Protein AF-A0A6A4Y0A5-F1 (afdb_monomer_lite)

Sequence (213 aa):
MYVSQSLRDNQGGFKWTVVFDQADGNVPQFICAVDGAFTAASATAQCVTESIIDGNVLGGSFALGPSDPIPYNANAQTITTALQALSWVGSVAVSVSGPNGQQGYTWTLSFLTYQGSMPLLSATNLLTGIGASVQVTELVQGNALSGTFQLSFRGKTTTPIAYNAAATTVGDGSSMMEKLQALSTVSTLSIARVGPDFEGGFEWWITFTDSVV

pLDDT: mean 88.79, std 8.5, range [49.53, 98.31]

Radius of gyration: 33.4 Å; chains: 1; bounding box: 76×30×95 Å

Organism: NCBI:txid120398

Foldseek 3Di:
DDKDWDPQDPVRDIDIDDDDDLQQFADDWDDDDDDPCQVVVDVPRDDDTDDPDGHFAKWFFKAWAPFDTHTQLHDQVSVQVRQCVPVQQHGKGWDKDDDGSRGHIDIDIDRDQHAFFDDWTDMGDGMDGDPDDDDTDDPDGGAADWDFDWDDDPRDIFDTATQQAAFDDPPPCRHPVSRVVVPVQADDWDKDWDDDDSRGGIDIDIDRPDDRD

Secondary structure (DSSP, 8-state):
-EEEEPPP-TTS---EEEE--TTS-SPPPPP----HHHHHS-TT-------SS-----EEEEEETTPPPEETT--HHHHHHHHHTSTTT--EEEEEE---TT---EEEEEESS--S-PPPPPEEEEEESTT-------SSPPP---SEE--EETTEEPSPEETT--SS--SSS-SHHHHHHTSTT---EEEEEE---TTS--EEEEEE-S---

Structure (mmCIF, N/CA/C/O backbone):
data_AF-A0A6A4Y0A5-F1
#
_entry.id   AF-A0A6A4Y0A5-F1
#
loop_
_atom_site.group_PDB
_atom_site.id
_atom_site.type_symbol
_atom_site.label_atom_id
_atom_site.label_alt_id
_atom_site.label_comp_id
_atom_site.label_asym_id
_atom_site.label_entity_id
_atom_site.label_seq_id
_atom_site.pdbx_PDB_ins_code
_atom_site.Cartn_x
_atom_site.Cartn_y
_atom_site.Cartn_z
_atom_site.occupancy
_atom_site.B_iso_or_equiv
_atom_site.auth_seq_id
_atom_site.auth_comp_id
_atom_site.auth_asym_id
_atom_site.auth_atom_id
_atom_site.pdbx_PDB_model_num
ATOM 1 N N . MET A 1 1 ? 5.199 -3.852 -33.134 1.00 81.00 1 MET A N 1
ATOM 2 C CA . MET A 1 1 ? 6.580 -3.942 -33.656 1.00 81.00 1 MET A CA 1
ATOM 3 C C . MET A 1 1 ? 6.651 -3.337 -35.053 1.00 81.00 1 MET A C 1
ATOM 5 O O . MET A 1 1 ? 5.831 -3.681 -35.896 1.00 81.00 1 MET A O 1
ATOM 9 N N . TYR A 1 2 ? 7.609 -2.445 -35.292 1.00 87.38 2 TYR A N 1
ATOM 10 C CA . TYR A 1 2 ? 7.902 -1.842 -36.596 1.00 87.38 2 TYR A CA 1
ATOM 11 C C . TYR A 1 2 ? 9.388 -2.023 -36.916 1.00 87.38 2 TYR A C 1
ATOM 13 O O . TYR A 1 2 ? 10.216 -1.940 -36.013 1.00 87.38 2 TYR A O 1
ATOM 21 N N . VAL A 1 3 ? 9.732 -2.279 -38.180 1.00 92.62 3 VAL A N 1
ATOM 22 C CA . VAL A 1 3 ? 11.123 -2.463 -38.617 1.00 92.62 3 VAL A CA 1
ATOM 23 C C . VAL A 1 3 ? 11.393 -1.599 -39.841 1.00 92.62 3 VAL A C 1
ATOM 25 O O . VAL A 1 3 ? 10.622 -1.625 -40.798 1.00 92.62 3 VAL A O 1
ATOM 28 N N . SER A 1 4 ? 12.508 -0.873 -39.835 1.00 94.19 4 SER A N 1
ATOM 29 C CA . SER A 1 4 ? 12.999 -0.120 -40.992 1.00 94.19 4 SER A CA 1
ATOM 30 C C . SER A 1 4 ? 14.468 -0.413 -41.264 1.00 94.19 4 SER A C 1
ATOM 32 O O . SER A 1 4 ? 15.246 -0.607 -40.334 1.00 94.19 4 SER A O 1
ATOM 34 N N . GLN A 1 5 ? 14.856 -0.403 -42.537 1.00 95.62 5 GLN A N 1
ATOM 35 C CA . GLN A 1 5 ? 16.238 -0.574 -42.977 1.00 95.62 5 GLN A CA 1
ATOM 36 C C . GLN A 1 5 ? 16.799 0.758 -43.491 1.00 95.62 5 GLN A C 1
ATOM 38 O O . GLN A 1 5 ? 16.089 1.521 -44.147 1.00 95.62 5 GLN A O 1
ATOM 43 N N . SER A 1 6 ? 18.071 1.034 -43.213 1.00 94.75 6 SER A N 1
ATOM 44 C CA . SER A 1 6 ? 18.789 2.167 -43.795 1.00 94.75 6 SER A CA 1
ATOM 45 C C . SER A 1 6 ? 19.092 1.955 -45.280 1.00 94.75 6 SER A C 1
ATOM 47 O O . SER A 1 6 ? 19.055 0.840 -45.802 1.00 94.75 6 SER A O 1
ATOM 49 N N . LEU A 1 7 ? 19.511 3.026 -45.955 1.00 95.56 7 LEU A N 1
ATOM 50 C CA . LEU A 1 7 ? 20.270 2.871 -47.193 1.00 95.56 7 LEU A CA 1
ATOM 51 C C . LEU A 1 7 ? 21.583 2.125 -46.918 1.00 95.56 7 LEU A C 1
ATOM 53 O O . LEU A 1 7 ? 22.080 2.099 -45.787 1.00 95.56 7 LEU A O 1
ATOM 57 N N . ARG A 1 8 ? 22.131 1.530 -47.975 1.00 93.56 8 ARG A N 1
ATOM 58 C CA . ARG A 1 8 ? 23.428 0.859 -47.951 1.00 93.56 8 ARG A CA 1
ATOM 59 C C . ARG A 1 8 ? 24.541 1.870 -47.645 1.00 93.56 8 ARG A C 1
ATOM 61 O O . ARG A 1 8 ? 24.562 2.944 -48.247 1.00 93.56 8 ARG A O 1
ATOM 68 N N . ASP A 1 9 ? 25.457 1.527 -46.744 1.00 87.62 9 ASP A N 1
ATOM 69 C CA . ASP A 1 9 ? 26.638 2.351 -46.465 1.00 87.62 9 ASP A CA 1
ATOM 70 C C . ASP A 1 9 ? 27.743 2.189 -47.535 1.00 87.62 9 ASP A C 1
ATOM 72 O O . ASP A 1 9 ? 27.606 1.445 -48.510 1.00 87.62 9 ASP A O 1
ATOM 76 N N . ASN A 1 10 ? 28.863 2.898 -47.369 1.00 87.38 10 ASN A N 1
ATOM 77 C CA . ASN A 1 10 ? 29.991 2.860 -48.309 1.00 87.38 10 ASN A CA 1
ATOM 78 C C . ASN A 1 10 ? 30.755 1.519 -48.336 1.00 87.38 10 ASN A C 1
ATOM 80 O O . ASN A 1 10 ? 31.588 1.322 -49.218 1.00 87.38 10 ASN A O 1
ATOM 84 N N . GLN A 1 11 ? 30.480 0.615 -47.397 1.00 85.56 11 GLN A N 1
ATOM 85 C CA . GLN A 1 11 ? 31.055 -0.726 -47.296 1.00 85.56 11 GLN A CA 1
ATOM 86 C C . GLN A 1 11 ? 30.038 -1.822 -47.651 1.00 85.56 11 GLN A C 1
ATOM 88 O O . GLN A 1 11 ? 30.370 -3.005 -47.636 1.00 85.56 11 GLN A O 1
ATOM 93 N N . GLY A 1 12 ? 28.809 -1.452 -48.019 1.00 85.38 12 GLY A N 1
ATOM 94 C CA . GLY A 1 12 ? 27.762 -2.402 -48.373 1.00 85.38 12 GLY A CA 1
ATOM 95 C C . GLY A 1 12 ? 26.876 -2.859 -47.211 1.00 85.38 12 GLY A C 1
ATOM 96 O O . GLY A 1 12 ? 26.001 -3.695 -47.444 1.00 85.38 12 GLY A O 1
ATOM 97 N N . GLY A 1 13 ? 27.077 -2.326 -46.005 1.00 88.12 13 GLY A N 1
ATOM 98 C CA . GLY A 1 13 ? 26.324 -2.645 -44.796 1.00 88.12 13 GLY A CA 1
ATOM 99 C C . GLY A 1 13 ? 24.951 -1.974 -44.724 1.00 88.12 13 GLY A C 1
ATOM 100 O O . GLY A 1 13 ? 24.654 -1.018 -45.446 1.00 88.12 13 GLY A O 1
ATOM 101 N N . PHE A 1 14 ? 24.106 -2.495 -43.833 1.00 92.12 14 PHE A N 1
ATOM 102 C CA . PHE A 1 14 ? 22.777 -1.970 -43.525 1.00 92.12 14 PHE A CA 1
ATOM 103 C C . PHE A 1 14 ? 22.614 -1.812 -42.016 1.00 92.12 14 PHE A C 1
ATOM 105 O O . PHE A 1 14 ? 23.141 -2.608 -41.241 1.00 92.12 14 PHE A O 1
ATOM 112 N N . LYS A 1 15 ? 21.815 -0.827 -41.605 1.00 91.69 15 LYS A N 1
ATOM 113 C CA . LYS A 1 15 ? 21.287 -0.726 -40.245 1.00 91.69 15 LYS A CA 1
ATOM 114 C C . LYS A 1 15 ? 19.805 -1.066 -40.258 1.00 91.69 15 LYS A C 1
ATOM 116 O O . LYS A 1 15 ? 19.066 -0.561 -41.103 1.00 91.69 15 LYS A O 1
ATOM 121 N N . TRP A 1 16 ? 19.374 -1.889 -39.310 1.00 92.75 16 TRP A N 1
ATOM 122 C CA . TRP A 1 16 ? 17.960 -2.150 -39.061 1.00 92.75 16 TRP A CA 1
ATOM 123 C C . TRP A 1 16 ? 17.551 -1.485 -37.754 1.00 92.75 16 TRP A C 1
ATOM 125 O O . TRP A 1 16 ? 18.161 -1.715 -36.714 1.00 92.75 16 TRP A O 1
ATOM 135 N N . THR A 1 17 ? 16.510 -0.664 -37.815 1.00 90.12 17 THR A N 1
ATOM 136 C CA . THR A 1 17 ? 15.874 -0.078 -36.638 1.00 90.12 17 THR A CA 1
ATOM 137 C C . THR A 1 17 ? 14.606 -0.856 -36.356 1.00 90.12 17 THR A C 1
ATOM 139 O O . THR A 1 17 ? 13.722 -0.936 -37.208 1.00 90.12 17 THR A O 1
ATOM 142 N N . VAL A 1 18 ? 14.530 -1.424 -35.158 1.00 89.69 18 VAL A N 1
ATOM 143 C CA . VAL A 1 18 ? 13.362 -2.148 -34.661 1.00 89.69 18 VAL A CA 1
ATOM 144 C C . VAL A 1 18 ? 12.739 -1.319 -33.547 1.00 89.69 18 VAL A C 1
ATOM 146 O O . VAL A 1 18 ? 13.417 -0.954 -32.592 1.00 89.69 18 VAL A O 1
ATOM 149 N N . VAL A 1 19 ? 11.452 -1.018 -33.680 1.00 86.81 19 VAL A N 1
ATOM 150 C CA . VAL A 1 19 ? 10.667 -0.283 -32.688 1.00 86.81 19 VAL A CA 1
ATOM 151 C C . VAL A 1 19 ? 9.650 -1.237 -32.073 1.00 86.81 19 VAL A C 1
ATOM 153 O O . VAL A 1 19 ? 8.792 -1.795 -32.771 1.00 86.81 19 VAL A O 1
ATOM 156 N N . PHE A 1 20 ? 9.765 -1.427 -30.765 1.00 84.19 20 PHE A N 1
ATOM 157 C CA . PHE A 1 20 ? 8.807 -2.164 -29.946 1.00 84.19 20 PHE A CA 1
ATOM 158 C C . PHE A 1 20 ? 7.682 -1.234 -29.497 1.00 84.19 20 PHE A C 1
ATOM 160 O O . PHE A 1 20 ? 7.800 -0.011 -29.611 1.00 84.19 20 PHE A O 1
ATOM 167 N N . ASP A 1 21 ? 6.549 -1.800 -29.088 1.00 78.12 21 ASP A N 1
ATOM 168 C CA . ASP A 1 21 ? 5.480 -0.956 -28.566 1.00 78.12 21 ASP A CA 1
ATOM 169 C C . ASP A 1 21 ? 5.831 -0.442 -27.160 1.00 78.12 21 ASP A C 1
ATOM 171 O O . ASP A 1 21 ? 6.798 -0.871 -26.531 1.00 78.12 21 ASP A O 1
ATOM 175 N N . GLN A 1 22 ? 5.076 0.546 -26.677 1.00 68.06 22 GLN A N 1
ATOM 176 C CA . GLN A 1 22 ? 5.379 1.165 -25.387 1.00 68.06 22 GLN A CA 1
ATOM 177 C C . GLN A 1 22 ? 5.072 0.264 -24.181 1.00 68.06 22 GLN A C 1
ATOM 179 O O . GLN A 1 22 ? 5.453 0.630 -23.069 1.00 68.06 22 GLN A O 1
ATOM 184 N N . ALA A 1 23 ? 4.390 -0.874 -24.362 1.00 67.06 23 ALA A N 1
ATOM 185 C CA . ALA A 1 23 ? 4.018 -1.766 -23.265 1.00 67.06 23 ALA A CA 1
ATOM 186 C C . ALA A 1 23 ? 5.182 -2.667 -22.817 1.00 67.06 23 ALA A C 1
ATOM 188 O O . ALA A 1 23 ? 5.183 -3.129 -21.676 1.00 67.06 23 ALA A O 1
ATOM 189 N N . ASP A 1 24 ? 6.190 -2.858 -23.669 1.00 70.56 24 ASP A N 1
AT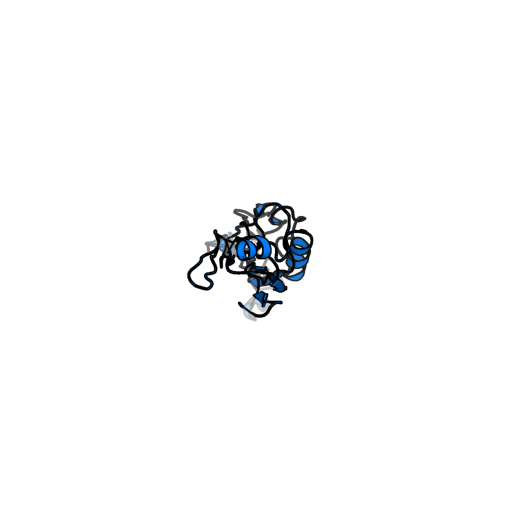OM 190 C CA . ASP A 1 24 ? 7.317 -3.758 -23.401 1.00 70.56 24 ASP A CA 1
ATOM 191 C C . ASP A 1 24 ? 8.386 -3.163 -22.462 1.00 70.56 24 ASP A C 1
ATOM 193 O O . ASP A 1 24 ? 9.234 -3.894 -21.951 1.00 70.56 24 ASP A O 1
ATOM 197 N N . GLY A 1 25 ? 8.354 -1.847 -22.209 1.00 85.25 25 GLY A N 1
ATOM 198 C CA . GLY A 1 25 ? 9.420 -1.146 -21.488 1.00 85.25 25 GLY A CA 1
ATOM 199 C C . GLY A 1 25 ? 10.789 -1.372 -22.142 1.00 85.25 25 GLY A C 1
ATOM 200 O O . GLY A 1 25 ? 10.908 -1.329 -23.367 1.00 85.25 25 GLY A O 1
ATOM 201 N N . ASN A 1 26 ? 11.836 -1.581 -21.340 1.00 87.25 26 ASN A N 1
ATOM 202 C CA . ASN A 1 26 ? 13.165 -1.888 -21.873 1.00 87.25 26 ASN A CA 1
ATOM 203 C C . ASN A 1 26 ? 13.225 -3.343 -22.348 1.00 87.25 26 ASN A C 1
ATOM 205 O O . ASN A 1 26 ? 13.240 -4.270 -21.539 1.00 87.25 26 ASN A O 1
ATOM 209 N N . VAL A 1 27 ? 13.335 -3.537 -23.659 1.00 85.50 27 VAL A N 1
ATOM 210 C CA . VAL A 1 27 ? 13.538 -4.863 -24.250 1.00 85.50 27 VAL A CA 1
ATOM 211 C C . VAL A 1 27 ? 15.012 -5.286 -24.196 1.00 85.50 27 VAL A C 1
ATOM 213 O O . VAL A 1 27 ? 15.902 -4.437 -24.313 1.00 85.50 27 VAL A O 1
ATOM 216 N N . PRO A 1 28 ? 15.310 -6.592 -24.053 1.00 86.88 28 PRO A N 1
ATOM 217 C CA . PRO A 1 28 ? 16.675 -7.092 -24.161 1.00 86.88 28 PRO A CA 1
ATOM 218 C C . PRO A 1 28 ? 17.319 -6.730 -25.503 1.00 86.88 28 PRO A C 1
ATOM 220 O O . PRO A 1 28 ? 16.661 -6.753 -26.546 1.00 86.88 28 PRO A O 1
ATOM 223 N N . GLN A 1 29 ? 18.624 -6.448 -25.490 1.00 87.38 29 GLN A N 1
ATOM 224 C CA . GLN A 1 29 ? 19.361 -6.240 -26.733 1.00 87.38 29 GLN A CA 1
ATOM 225 C C . GLN A 1 29 ? 19.409 -7.523 -27.564 1.00 87.38 29 GLN A C 1
ATOM 227 O O . GLN A 1 29 ? 19.546 -8.630 -27.038 1.00 87.38 29 GLN A O 1
ATOM 232 N N . PHE A 1 30 ? 19.330 -7.356 -28.884 1.00 88.00 30 PHE A N 1
ATOM 233 C CA . PHE A 1 30 ? 19.583 -8.449 -29.811 1.00 88.00 30 PHE A CA 1
ATOM 234 C C . PHE A 1 30 ? 21.015 -8.963 -29.653 1.00 88.00 30 PHE A C 1
ATOM 236 O O . PHE A 1 30 ? 21.934 -8.205 -29.358 1.00 88.00 30 PHE A O 1
ATOM 243 N N . ILE A 1 31 ? 21.205 -10.261 -29.874 1.00 89.88 31 ILE A N 1
ATOM 244 C CA . ILE A 1 31 ? 22.526 -10.884 -29.873 1.00 89.88 31 ILE A CA 1
ATOM 245 C C . ILE A 1 31 ? 22.924 -11.132 -31.320 1.00 89.88 31 ILE A C 1
ATOM 247 O O . ILE A 1 31 ? 22.185 -11.750 -32.088 1.00 89.88 31 ILE A O 1
ATOM 251 N N . CYS A 1 32 ? 24.113 -10.671 -31.683 1.00 90.75 32 CYS A N 1
ATOM 252 C CA . CYS A 1 32 ? 24.702 -10.973 -32.973 1.00 90.75 32 CYS A CA 1
ATOM 253 C C . CYS A 1 32 ? 25.066 -12.453 -33.076 1.00 90.75 32 CYS A C 1
ATOM 255 O O . CYS A 1 32 ? 26.002 -12.920 -32.429 1.00 90.75 32 CYS A O 1
ATOM 257 N N . ALA A 1 33 ? 24.346 -13.178 -33.927 1.00 89.25 33 ALA A N 1
ATOM 258 C CA . ALA A 1 33 ? 24.710 -14.517 -34.361 1.00 89.25 33 ALA A CA 1
ATOM 259 C C . ALA A 1 33 ? 25.194 -14.435 -35.812 1.00 89.25 33 ALA A C 1
ATOM 261 O O . ALA A 1 33 ? 24.426 -14.080 -36.705 1.00 89.25 33 ALA A O 1
ATOM 262 N N . VAL A 1 34 ? 26.475 -14.726 -36.033 1.00 88.25 34 VAL A N 1
ATOM 263 C CA . VAL A 1 34 ? 27.112 -14.685 -37.355 1.00 88.25 34 VAL A CA 1
ATOM 264 C C . VAL A 1 34 ? 27.632 -16.071 -37.720 1.00 88.25 34 VAL A C 1
ATOM 266 O O . VAL A 1 34 ? 28.083 -16.813 -36.848 1.00 88.25 34 VAL A O 1
ATOM 269 N N . ASP A 1 35 ? 27.555 -16.432 -38.997 1.00 89.38 35 ASP A N 1
ATOM 270 C CA . ASP A 1 35 ? 28.107 -17.686 -39.505 1.00 89.38 35 ASP A CA 1
ATOM 271 C C . ASP A 1 35 ? 29.541 -17.505 -40.037 1.00 89.38 35 ASP A C 1
ATOM 273 O O . ASP A 1 35 ? 30.064 -16.392 -40.146 1.00 89.38 35 ASP A O 1
ATOM 277 N N . GLY A 1 36 ? 30.196 -18.619 -40.380 1.00 85.50 36 GLY A N 1
ATOM 278 C CA . GLY A 1 36 ? 31.573 -18.596 -40.878 1.00 85.50 36 GLY A CA 1
ATOM 279 C C . GLY A 1 36 ? 31.739 -17.846 -42.204 1.00 85.50 36 GLY A C 1
ATOM 280 O O . GLY A 1 36 ? 32.822 -17.331 -42.473 1.00 85.50 36 GLY A O 1
ATOM 281 N N . ALA A 1 37 ? 30.679 -17.735 -43.012 1.00 86.81 37 ALA A N 1
ATOM 282 C CA . ALA A 1 37 ? 30.707 -16.966 -44.252 1.00 86.81 37 ALA A CA 1
ATOM 283 C C . ALA A 1 37 ? 30.706 -15.458 -43.963 1.00 86.81 37 ALA A C 1
ATOM 285 O O . ALA A 1 37 ? 31.493 -14.722 -44.556 1.00 86.81 37 ALA A O 1
ATOM 286 N N . PHE A 1 38 ? 29.894 -15.006 -43.004 1.00 84.44 38 PHE A N 1
ATOM 287 C CA . PHE A 1 38 ? 29.877 -13.624 -42.533 1.00 84.44 38 PHE A CA 1
ATOM 288 C C . PHE A 1 38 ? 31.218 -13.232 -41.906 1.00 84.44 38 PHE A C 1
ATOM 290 O O . PHE A 1 38 ? 31.748 -12.163 -42.199 1.00 84.44 38 PHE A O 1
ATOM 297 N N . THR A 1 39 ? 31.814 -14.118 -41.100 1.00 81.25 39 THR A N 1
ATOM 298 C CA . THR A 1 39 ? 33.148 -13.889 -40.523 1.00 81.25 39 THR A CA 1
ATOM 299 C C . THR A 1 39 ? 34.249 -13.840 -41.591 1.00 81.25 39 THR A C 1
ATOM 301 O O . THR A 1 39 ? 35.204 -13.081 -41.450 1.00 81.25 39 THR A O 1
ATOM 304 N N . ALA A 1 40 ? 34.127 -14.617 -42.673 1.00 80.44 40 ALA A N 1
ATOM 305 C CA . ALA A 1 40 ? 35.112 -14.664 -43.757 1.00 80.44 40 ALA A CA 1
ATOM 306 C C . ALA A 1 40 ? 34.958 -13.540 -44.802 1.00 80.44 40 ALA A C 1
ATOM 308 O O . ALA A 1 40 ? 35.874 -13.324 -45.596 1.00 80.44 40 ALA A O 1
ATOM 309 N N . ALA A 1 41 ? 33.825 -12.828 -44.823 1.00 76.62 41 ALA A N 1
ATOM 310 C CA . ALA A 1 41 ? 33.501 -11.836 -45.851 1.00 76.62 41 ALA A CA 1
ATOM 311 C C . ALA A 1 41 ? 34.386 -10.574 -45.808 1.00 76.62 41 ALA A C 1
ATOM 313 O O . ALA A 1 41 ? 34.588 -9.936 -46.840 1.00 76.62 41 ALA A O 1
ATOM 314 N N . SER A 1 42 ? 34.916 -10.200 -44.639 1.00 65.81 42 SER A N 1
ATOM 315 C CA . SER A 1 42 ? 35.887 -9.110 -44.468 1.00 65.81 42 SER A CA 1
ATOM 316 C C . SER A 1 42 ? 36.440 -9.116 -43.039 1.00 65.81 42 SER A C 1
ATOM 318 O O . SER A 1 42 ? 35.689 -9.357 -42.098 1.00 65.81 42 SER A O 1
ATOM 320 N N . ALA A 1 43 ? 37.710 -8.729 -42.849 1.00 68.69 43 ALA A N 1
ATOM 321 C CA . ALA A 1 43 ? 38.277 -8.462 -41.518 1.00 68.69 43 ALA A CA 1
ATOM 322 C C . ALA A 1 43 ? 37.554 -7.321 -40.760 1.00 68.69 43 ALA A C 1
ATOM 324 O O . ALA A 1 43 ? 37.766 -7.146 -39.563 1.00 68.69 43 ALA A O 1
ATOM 325 N N . THR A 1 44 ? 36.712 -6.543 -41.452 1.00 72.06 44 THR A N 1
ATOM 326 C CA . THR A 1 44 ? 35.919 -5.431 -40.904 1.00 72.06 44 THR A CA 1
ATOM 327 C C . THR A 1 44 ? 34.419 -5.726 -40.807 1.00 72.06 44 THR A C 1
ATOM 329 O O . THR A 1 44 ? 33.660 -4.832 -40.436 1.00 72.06 44 THR A O 1
ATOM 332 N N . ALA A 1 45 ? 33.960 -6.942 -41.133 1.00 79.00 45 ALA A N 1
ATOM 333 C CA . ALA A 1 45 ? 32.548 -7.296 -41.003 1.00 79.00 45 ALA A CA 1
ATOM 334 C C . ALA A 1 45 ? 32.139 -7.287 -39.520 1.00 79.00 45 ALA A C 1
ATOM 336 O O . ALA A 1 45 ? 32.645 -8.071 -38.717 1.00 79.00 45 ALA A O 1
ATOM 337 N N . GLN A 1 46 ? 31.223 -6.390 -39.150 1.00 85.62 46 GLN A N 1
ATOM 338 C CA . GLN A 1 46 ? 30.741 -6.248 -37.780 1.00 85.62 46 GLN A CA 1
ATOM 339 C C . GLN A 1 46 ? 29.228 -6.422 -37.732 1.00 85.62 46 GLN A C 1
ATOM 341 O O . GLN A 1 46 ? 28.489 -5.808 -38.498 1.00 85.62 46 GLN A O 1
ATOM 346 N N . CYS A 1 47 ? 28.776 -7.243 -36.791 1.00 90.12 47 CYS A N 1
ATOM 347 C CA . CYS A 1 47 ? 27.412 -7.187 -36.300 1.00 90.12 47 CYS A CA 1
ATOM 348 C C . CYS A 1 47 ? 27.464 -6.473 -34.948 1.00 90.12 47 CYS A C 1
ATOM 350 O O . CYS A 1 47 ? 28.190 -6.899 -34.049 1.00 90.12 47 CYS A O 1
ATOM 352 N N . VAL A 1 48 ? 26.730 -5.369 -34.832 1.00 90.31 48 VAL A N 1
ATOM 353 C CA . VAL A 1 48 ? 26.652 -4.551 -33.619 1.00 90.31 48 VAL A CA 1
ATOM 354 C C . VAL A 1 48 ? 25.187 -4.263 -33.341 1.00 90.31 48 VAL A C 1
ATOM 356 O O . VAL A 1 48 ? 24.410 -4.003 -34.261 1.00 90.31 48 VAL A O 1
AT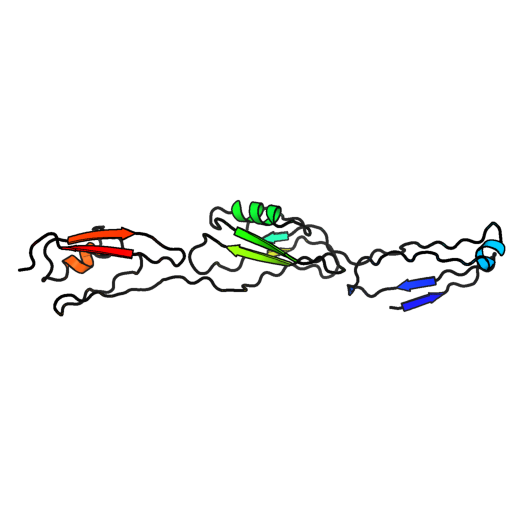OM 359 N N . THR A 1 49 ? 24.824 -4.302 -32.069 1.00 92.00 49 THR A N 1
ATOM 360 C CA . THR A 1 49 ? 23.484 -3.994 -31.578 1.00 92.00 49 THR A CA 1
ATOM 361 C C . THR A 1 49 ? 23.592 -2.895 -30.535 1.00 92.00 49 THR A C 1
ATOM 363 O O . THR A 1 49 ? 24.437 -2.969 -29.646 1.00 92.00 49 THR A O 1
ATOM 366 N N . GLU A 1 50 ? 22.741 -1.881 -30.635 1.00 89.81 50 GLU A N 1
ATOM 367 C CA . GLU A 1 50 ? 22.681 -0.776 -29.681 1.00 89.81 50 GLU A CA 1
ATOM 368 C C . GLU A 1 50 ? 21.228 -0.378 -29.412 1.00 89.81 50 GLU A C 1
ATOM 370 O O . GLU A 1 50 ? 20.357 -0.534 -30.273 1.00 89.81 50 GLU A O 1
ATOM 375 N N . SER A 1 51 ? 20.969 0.138 -28.212 1.00 87.56 51 SER A N 1
ATOM 376 C CA . SER A 1 51 ? 19.678 0.724 -27.856 1.00 87.56 51 SER A CA 1
ATOM 377 C C . SER A 1 51 ? 19.687 2.191 -28.277 1.00 87.56 51 SER A C 1
ATOM 379 O O . SER A 1 51 ? 20.515 2.960 -27.798 1.00 87.56 51 SER A O 1
ATOM 381 N N . ILE A 1 52 ? 18.793 2.577 -29.191 1.00 85.19 52 ILE A N 1
ATOM 382 C CA . ILE A 1 52 ? 18.719 3.961 -29.695 1.00 85.19 52 ILE A CA 1
ATOM 383 C C . ILE A 1 52 ? 17.864 4.833 -28.766 1.00 85.19 52 ILE A C 1
ATOM 385 O O . ILE A 1 52 ? 18.179 5.998 -28.536 1.00 85.19 52 ILE A O 1
ATOM 389 N N . ILE A 1 53 ? 16.767 4.274 -28.250 1.00 83.75 53 ILE A N 1
ATOM 390 C CA . ILE A 1 53 ? 15.840 4.926 -27.323 1.00 83.75 53 ILE A CA 1
ATOM 391 C C . ILE A 1 53 ? 15.445 3.884 -26.278 1.00 83.75 53 ILE A C 1
ATOM 393 O O . ILE A 1 53 ? 15.044 2.778 -26.647 1.00 83.75 53 ILE A O 1
ATOM 397 N N . ASP A 1 54 ? 15.561 4.242 -25.000 1.00 84.44 54 ASP A N 1
ATOM 398 C CA . ASP A 1 54 ? 15.071 3.407 -23.905 1.00 84.44 54 ASP A CA 1
ATOM 399 C C . ASP A 1 54 ? 13.542 3.344 -23.922 1.00 84.44 54 ASP A C 1
ATOM 401 O O . ASP A 1 54 ? 12.846 4.299 -24.279 1.00 84.44 54 ASP A O 1
ATOM 405 N N . GLY A 1 55 ? 13.010 2.197 -23.524 1.00 84.25 55 GLY A N 1
ATOM 406 C CA . GLY A 1 55 ? 11.582 2.022 -23.363 1.00 84.25 55 GLY A CA 1
ATOM 407 C C . GLY A 1 55 ? 11.027 2.821 -22.188 1.00 84.25 55 GLY A C 1
ATOM 408 O O . GLY A 1 55 ? 11.744 3.341 -21.331 1.00 84.25 55 GLY A O 1
ATOM 409 N N . ASN A 1 56 ? 9.700 2.897 -22.129 1.00 88.19 56 ASN A N 1
ATOM 410 C CA . ASN A 1 56 ? 9.020 3.538 -21.015 1.00 88.19 56 ASN A CA 1
ATOM 411 C C . ASN A 1 56 ? 9.087 2.641 -19.772 1.00 88.19 56 ASN A C 1
ATOM 413 O O . ASN A 1 56 ? 8.410 1.615 -19.714 1.00 88.19 56 ASN A O 1
ATOM 417 N N . VAL A 1 57 ? 9.884 3.033 -18.782 1.00 90.69 57 VAL A N 1
ATOM 418 C CA . VAL A 1 57 ? 9.987 2.339 -17.495 1.00 90.69 57 VAL A CA 1
ATOM 419 C C . VAL A 1 57 ? 9.623 3.276 -16.351 1.00 90.69 57 VAL A C 1
ATOM 421 O O . VAL A 1 57 ? 9.893 4.478 -16.400 1.00 90.69 57 VAL A O 1
ATOM 424 N N . LEU A 1 58 ? 8.998 2.718 -15.319 1.00 93.25 58 LEU A N 1
ATOM 425 C CA . LEU A 1 58 ? 8.676 3.450 -14.108 1.00 93.25 58 LEU A CA 1
ATOM 426 C C . LEU A 1 58 ? 9.941 3.781 -13.319 1.00 93.25 58 LEU A C 1
ATOM 428 O O . LEU A 1 58 ? 10.897 3.010 -13.265 1.00 93.25 58 LEU A O 1
ATOM 432 N N . GLY A 1 59 ? 9.911 4.949 -12.690 1.00 95.00 59 GLY A N 1
ATOM 433 C CA . GLY A 1 59 ? 10.917 5.409 -11.743 1.00 95.00 59 GLY A CA 1
ATOM 434 C C . GLY A 1 59 ? 10.289 6.293 -10.670 1.00 95.00 59 GLY A C 1
ATOM 435 O O . GLY A 1 59 ? 9.066 6.389 -10.562 1.00 95.00 59 GLY A O 1
ATOM 436 N N . GLY A 1 60 ? 11.122 6.973 -9.884 1.00 96.50 60 GLY A N 1
ATOM 437 C CA . GLY A 1 60 ? 10.657 7.889 -8.842 1.00 96.50 60 GLY A CA 1
ATOM 438 C C . GLY A 1 60 ? 10.109 7.169 -7.608 1.00 96.50 60 GLY A C 1
ATOM 439 O O . GLY A 1 60 ? 10.638 6.138 -7.180 1.00 96.50 60 GLY A O 1
ATOM 440 N N . SER A 1 61 ? 9.077 7.746 -7.002 1.00 97.88 61 SER A N 1
ATOM 441 C CA . SER A 1 61 ? 8.502 7.264 -5.745 1.00 97.88 61 SER A CA 1
ATOM 442 C C . SER A 1 61 ? 6.990 7.471 -5.689 1.00 97.88 61 SER A C 1
ATOM 444 O O . SER A 1 61 ? 6.373 8.050 -6.576 1.00 97.88 61 SER A O 1
ATOM 446 N N . PHE A 1 62 ? 6.361 6.977 -4.637 1.00 98.00 62 PHE A N 1
ATOM 447 C CA . PHE A 1 62 ? 4.976 7.271 -4.292 1.00 98.00 62 PHE A CA 1
ATOM 448 C C . PHE A 1 62 ? 4.856 7.358 -2.772 1.00 98.00 62 PHE A C 1
ATOM 450 O O . PHE A 1 62 ? 5.770 6.959 -2.059 1.00 98.00 62 PHE A O 1
ATOM 457 N N . ALA A 1 63 ? 3.751 7.871 -2.248 1.00 97.62 63 ALA A N 1
ATOM 458 C CA . ALA A 1 63 ? 3.464 7.805 -0.814 1.00 97.62 63 ALA A CA 1
ATOM 459 C C . ALA A 1 63 ? 2.067 7.232 -0.580 1.00 97.62 63 ALA A C 1
ATOM 461 O O . ALA A 1 63 ? 1.168 7.451 -1.397 1.00 97.62 63 ALA A O 1
ATOM 462 N N . LEU A 1 64 ? 1.896 6.502 0.524 1.00 96.44 64 LEU A N 1
ATOM 463 C CA . LEU A 1 64 ? 0.621 5.926 0.949 1.00 96.44 64 LEU A CA 1
ATOM 464 C C . LEU A 1 64 ? 0.172 6.604 2.245 1.00 96.44 64 LEU A C 1
ATOM 466 O O . LEU A 1 64 ? 0.848 6.525 3.271 1.00 96.44 64 LEU A O 1
ATOM 470 N N . GLY A 1 65 ? -0.970 7.287 2.209 1.00 94.06 65 GLY A N 1
ATOM 471 C CA . GLY A 1 65 ? -1.387 8.165 3.294 1.00 94.06 65 GLY A CA 1
ATOM 472 C C . GLY A 1 65 ? -0.317 9.235 3.570 1.00 94.06 65 GLY A C 1
ATOM 473 O O . GLY A 1 65 ? 0.213 9.821 2.625 1.00 94.06 65 GLY A O 1
ATOM 474 N N . PRO A 1 66 ? 0.019 9.494 4.846 1.00 95.31 66 PRO A N 1
ATOM 475 C CA . PRO A 1 66 ? 1.081 10.418 5.233 1.00 95.31 66 PRO A CA 1
ATOM 476 C C . PRO A 1 66 ? 2.452 9.731 5.412 1.00 95.31 66 PRO A C 1
ATOM 478 O O . PRO A 1 66 ? 3.245 10.180 6.236 1.00 95.31 66 PRO A O 1
ATOM 481 N N . SER A 1 67 ? 2.729 8.621 4.714 1.00 96.31 67 SER A N 1
ATOM 482 C CA . SER A 1 67 ? 4.047 7.974 4.776 1.00 96.31 67 SER A CA 1
ATOM 483 C C . SER A 1 67 ? 5.144 8.854 4.170 1.00 96.31 67 SER A C 1
ATOM 485 O O . SER A 1 67 ? 4.881 9.703 3.315 1.00 96.31 67 SER A O 1
ATOM 487 N N . ASP A 1 68 ? 6.397 8.561 4.516 1.00 96.00 68 ASP A N 1
ATOM 488 C CA . ASP A 1 68 ? 7.537 9.040 3.734 1.00 96.00 68 ASP A CA 1
ATOM 489 C C . ASP A 1 68 ? 7.479 8.503 2.287 1.00 96.00 68 ASP A C 1
ATOM 491 O O . ASP A 1 68 ? 6.826 7.478 2.038 1.00 96.00 68 ASP A O 1
ATOM 495 N N . PRO A 1 69 ? 8.153 9.158 1.318 1.00 97.62 69 PRO A N 1
ATOM 496 C CA . PRO A 1 69 ? 8.231 8.669 -0.053 1.00 97.62 69 PRO A CA 1
ATOM 497 C C . PRO A 1 69 ? 8.841 7.265 -0.141 1.00 97.62 69 PRO A C 1
ATOM 499 O O . PRO A 1 69 ? 9.960 7.007 0.299 1.00 97.62 69 PRO A O 1
ATOM 502 N N . ILE A 1 70 ? 8.105 6.371 -0.783 1.00 98.31 70 ILE A N 1
ATOM 503 C CA . ILE A 1 70 ? 8.433 4.972 -1.019 1.00 98.31 70 ILE A CA 1
ATOM 504 C C . ILE A 1 70 ? 8.959 4.833 -2.456 1.00 98.31 70 ILE A C 1
ATOM 506 O O . ILE A 1 70 ? 8.265 5.232 -3.393 1.00 98.31 70 ILE A O 1
ATOM 510 N N . PRO A 1 71 ? 10.156 4.262 -2.676 1.00 98.12 71 PRO A N 1
ATOM 511 C CA . PRO A 1 71 ? 10.676 4.023 -4.023 1.00 98.12 71 PRO A CA 1
ATOM 512 C C . PRO A 1 71 ? 9.735 3.169 -4.887 1.00 98.12 71 PRO A C 1
ATOM 514 O O . PRO A 1 71 ? 9.132 2.218 -4.393 1.00 98.12 71 PRO A O 1
ATOM 517 N N . TYR A 1 72 ? 9.667 3.445 -6.194 1.00 96.75 72 TYR A N 1
ATOM 518 C CA . TYR A 1 72 ? 8.816 2.693 -7.134 1.00 96.75 72 TYR A CA 1
ATOM 519 C C . TYR A 1 72 ? 9.087 1.175 -7.158 1.00 96.75 72 TYR A C 1
ATOM 521 O O . TYR A 1 72 ? 8.202 0.398 -7.495 1.00 96.75 72 TYR A O 1
ATOM 529 N N . ASN A 1 73 ? 10.303 0.750 -6.807 1.00 96.62 73 ASN A N 1
ATOM 530 C CA . ASN A 1 73 ? 10.746 -0.645 -6.761 1.00 96.62 73 ASN A CA 1
ATOM 531 C C . ASN A 1 73 ? 10.957 -1.150 -5.321 1.00 96.62 73 ASN A C 1
ATOM 533 O O . ASN A 1 73 ? 11.746 -2.068 -5.088 1.00 96.62 73 ASN A O 1
ATOM 537 N N . ALA A 1 74 ? 10.295 -0.525 -4.342 1.00 97.94 74 ALA A N 1
ATOM 538 C CA . ALA A 1 74 ? 10.405 -0.896 -2.939 1.00 97.94 74 ALA A CA 1
ATOM 539 C C . ALA A 1 74 ? 10.059 -2.376 -2.704 1.00 97.94 74 ALA A C 1
ATOM 541 O O . ALA A 1 74 ? 9.029 -2.887 -3.152 1.00 97.94 74 ALA A O 1
ATOM 542 N N . ASN A 1 75 ? 10.911 -3.061 -1.940 1.00 97.00 75 ASN A N 1
ATOM 543 C CA . ASN A 1 75 ? 10.636 -4.423 -1.496 1.00 97.00 75 ASN A CA 1
ATOM 544 C C . ASN A 1 75 ? 9.579 -4.437 -0.372 1.00 97.00 75 ASN A C 1
ATOM 546 O O . ASN A 1 75 ? 9.233 -3.396 0.192 1.00 97.00 75 ASN A O 1
ATOM 550 N N . ALA A 1 76 ? 9.090 -5.632 -0.022 1.00 97.31 76 ALA A N 1
ATOM 551 C CA . ALA A 1 76 ? 8.084 -5.809 1.029 1.00 97.31 76 ALA A CA 1
ATOM 552 C C . ALA A 1 76 ? 8.485 -5.133 2.350 1.00 97.31 76 ALA A C 1
ATOM 554 O O . ALA A 1 76 ? 7.676 -4.432 2.947 1.00 97.31 76 ALA A O 1
ATOM 555 N N . GLN A 1 77 ? 9.749 -5.273 2.762 1.00 97.50 77 GLN A N 1
ATOM 556 C CA . GLN A 1 77 ? 10.239 -4.708 4.016 1.00 97.50 77 GLN A CA 1
ATOM 557 C C . GLN A 1 77 ? 10.206 -3.177 4.018 1.00 97.50 77 GLN A C 1
ATOM 559 O O . GLN A 1 77 ? 9.828 -2.581 5.021 1.00 97.50 77 GLN A O 1
ATOM 564 N N . THR A 1 78 ? 10.579 -2.528 2.914 1.00 98.06 78 THR A N 1
ATOM 565 C CA . THR A 1 78 ? 10.524 -1.065 2.789 1.00 98.06 78 THR A CA 1
ATOM 566 C C . THR A 1 78 ? 9.092 -0.551 2.938 1.00 98.06 78 THR A C 1
ATOM 568 O O . THR A 1 78 ? 8.868 0.408 3.673 1.00 98.06 78 THR A O 1
ATOM 571 N N . ILE A 1 79 ? 8.121 -1.219 2.306 1.00 97.50 79 ILE A N 1
ATOM 572 C CA . ILE A 1 79 ? 6.695 -0.880 2.431 1.00 97.50 79 ILE A CA 1
ATOM 573 C C . ILE A 1 79 ? 6.210 -1.101 3.865 1.00 97.50 79 ILE A C 1
ATOM 575 O O . ILE A 1 79 ? 5.586 -0.214 4.443 1.00 97.50 79 ILE A O 1
ATOM 579 N N . THR A 1 80 ? 6.527 -2.258 4.459 1.00 97.12 80 THR A N 1
ATOM 580 C CA . THR A 1 80 ? 6.178 -2.578 5.848 1.00 97.12 80 THR A CA 1
ATOM 581 C C . THR A 1 80 ? 6.708 -1.513 6.800 1.00 97.12 80 THR A C 1
ATOM 583 O O . THR A 1 80 ? 5.952 -1.010 7.624 1.00 97.12 80 THR A O 1
ATOM 586 N N . THR A 1 81 ? 7.976 -1.116 6.670 1.00 96.81 81 THR A N 1
ATOM 587 C CA . THR A 1 81 ? 8.577 -0.076 7.514 1.00 96.81 81 THR A CA 1
ATOM 588 C C . THR A 1 81 ? 7.878 1.274 7.335 1.00 96.81 81 THR A C 1
ATOM 590 O O . THR A 1 81 ? 7.559 1.920 8.330 1.00 96.81 81 THR A O 1
ATOM 593 N N . ALA A 1 82 ? 7.596 1.687 6.095 1.00 96.94 82 ALA A N 1
ATOM 594 C CA . ALA A 1 82 ? 6.931 2.961 5.816 1.00 96.94 82 ALA A CA 1
ATOM 595 C C . ALA A 1 82 ? 5.505 3.018 6.393 1.00 96.94 82 ALA A C 1
ATOM 597 O O . ALA A 1 82 ? 5.107 4.034 6.958 1.00 96.94 82 ALA A O 1
ATOM 598 N N . LEU A 1 83 ? 4.749 1.921 6.296 1.00 95.81 83 LEU A N 1
ATOM 599 C CA . LEU A 1 83 ? 3.389 1.840 6.832 1.00 95.81 83 LEU A CA 1
ATOM 600 C C . LEU A 1 83 ? 3.370 1.686 8.356 1.00 95.81 83 LEU A C 1
ATOM 602 O O . LEU A 1 83 ? 2.549 2.313 9.013 1.00 95.81 83 LEU A O 1
ATOM 606 N N . GLN A 1 84 ? 4.290 0.913 8.939 1.00 95.56 84 GLN A N 1
ATOM 607 C CA . GLN A 1 84 ? 4.381 0.743 10.394 1.00 95.56 84 GLN A CA 1
ATOM 608 C C . GLN A 1 84 ? 4.893 1.990 11.125 1.00 95.56 84 GLN A C 1
ATOM 610 O O . GLN A 1 84 ? 4.701 2.106 12.334 1.00 95.56 84 GLN A O 1
ATOM 615 N N . ALA A 1 85 ? 5.523 2.932 10.418 1.00 95.00 85 ALA A N 1
ATOM 616 C CA . ALA A 1 85 ? 5.836 4.250 10.967 1.00 95.00 85 ALA A CA 1
ATOM 617 C C . ALA A 1 85 ? 4.567 5.084 11.240 1.00 95.00 85 ALA A C 1
ATOM 619 O O . ALA A 1 85 ? 4.595 6.014 12.047 1.00 95.00 85 ALA A O 1
ATOM 620 N N . LEU A 1 86 ? 3.441 4.740 10.606 1.00 91.94 86 LEU A N 1
ATOM 621 C CA . LEU A 1 86 ? 2.148 5.354 10.871 1.00 91.94 86 LEU A CA 1
ATOM 622 C C . LEU A 1 86 ? 1.555 4.748 12.148 1.00 91.94 86 LEU A C 1
ATOM 624 O O . LEU A 1 86 ? 1.125 3.595 12.170 1.00 91.94 86 LEU A O 1
ATOM 628 N N . SER A 1 87 ? 1.488 5.551 13.212 1.00 88.94 87 SER A N 1
ATOM 629 C CA . SER A 1 87 ? 1.085 5.109 14.559 1.00 88.94 87 SER A CA 1
ATOM 630 C C . SER A 1 87 ? -0.290 4.436 14.642 1.00 88.94 87 SER A C 1
ATOM 632 O O . SER A 1 87 ? -0.565 3.721 15.601 1.00 88.94 87 SER A O 1
ATOM 634 N N . TRP A 1 88 ? -1.151 4.656 13.649 1.00 86.50 88 TRP A N 1
ATOM 635 C CA . TRP A 1 88 ? -2.518 4.144 13.590 1.00 86.50 88 TRP A CA 1
ATOM 636 C C . TRP A 1 88 ? -2.675 2.849 12.772 1.00 86.50 88 TRP A C 1
ATOM 638 O O . TRP A 1 88 ? -3.736 2.236 12.836 1.00 86.50 88 TRP A O 1
ATOM 648 N N . VAL A 1 89 ? -1.663 2.427 12.002 1.00 88.56 89 VAL A N 1
ATOM 649 C CA . VAL A 1 89 ? -1.760 1.268 11.089 1.00 88.56 89 VAL A CA 1
ATOM 650 C C . VAL A 1 89 ? -1.503 -0.060 11.810 1.00 88.56 89 VAL A C 1
ATOM 652 O O . VAL A 1 89 ? -2.156 -1.063 11.524 1.00 88.56 89 VAL A O 1
ATOM 655 N N . GLY A 1 90 ? -0.566 -0.072 12.762 1.00 88.94 90 GLY A N 1
ATOM 656 C CA . GLY A 1 90 ? -0.121 -1.301 13.418 1.00 88.94 90 GLY A CA 1
ATOM 657 C C . GLY A 1 90 ? 0.686 -2.213 12.483 1.00 88.94 90 GLY A C 1
ATOM 658 O O . GLY A 1 90 ? 1.321 -1.733 11.549 1.00 88.94 90 GLY A O 1
ATOM 659 N N . SER A 1 91 ? 0.717 -3.522 12.747 1.00 91.50 91 SER A N 1
ATOM 660 C CA . SER A 1 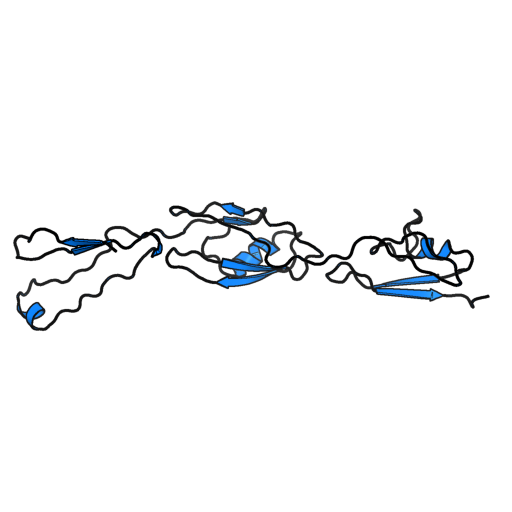91 ? 1.529 -4.483 11.985 1.00 91.50 91 SER A CA 1
ATOM 661 C C . SER A 1 91 ? 0.929 -4.807 10.615 1.00 91.50 91 SER A C 1
ATOM 663 O O . SER A 1 91 ? -0.270 -5.069 10.498 1.00 91.50 91 SER A O 1
ATOM 665 N N . VAL A 1 92 ? 1.784 -4.860 9.587 1.00 94.44 92 VAL A N 1
ATOM 666 C CA . VAL A 1 92 ? 1.381 -5.093 8.190 1.00 94.44 92 VAL A CA 1
ATOM 667 C C . VAL A 1 92 ? 2.209 -6.213 7.567 1.00 94.44 92 VAL A C 1
ATOM 669 O O . VAL A 1 92 ? 3.438 -6.154 7.561 1.00 94.44 92 VAL A O 1
ATOM 672 N N .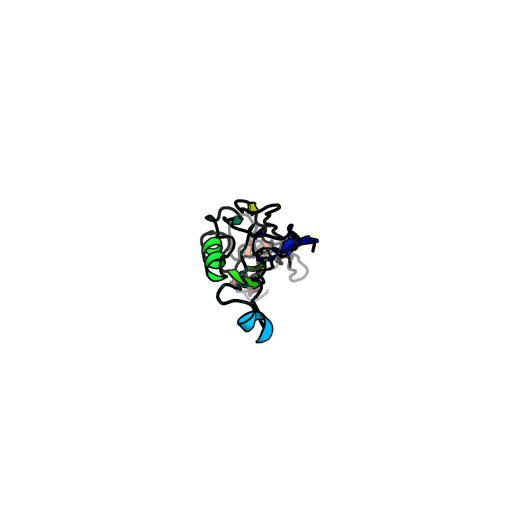 ALA A 1 93 ? 1.539 -7.202 6.979 1.00 95.38 93 ALA A N 1
ATOM 673 C CA . ALA A 1 93 ? 2.163 -8.156 6.069 1.00 95.38 93 ALA A CA 1
ATOM 674 C C . ALA A 1 93 ? 2.064 -7.644 4.625 1.00 95.38 93 ALA A C 1
ATOM 676 O O . ALA A 1 93 ? 1.013 -7.163 4.200 1.00 95.38 93 ALA A O 1
ATOM 677 N N . VAL A 1 94 ? 3.161 -7.744 3.873 1.00 97.75 94 VAL A N 1
ATOM 678 C CA . VAL A 1 94 ? 3.256 -7.238 2.499 1.00 97.75 94 VAL A CA 1
ATOM 679 C C . VAL A 1 94 ? 3.746 -8.343 1.575 1.00 97.75 94 VAL A C 1
ATOM 681 O O . VAL A 1 94 ? 4.793 -8.940 1.823 1.00 97.75 94 VAL A O 1
ATOM 684 N N . SER A 1 95 ? 3.030 -8.577 0.476 1.00 96.88 95 SER A N 1
ATOM 685 C CA . SER A 1 95 ? 3.503 -9.406 -0.638 1.00 96.88 95 SER A CA 1
ATOM 686 C C . SER A 1 95 ? 3.622 -8.583 -1.914 1.00 96.88 95 SER A C 1
ATOM 688 O O . SER A 1 95 ? 2.811 -7.692 -2.159 1.00 96.88 95 SER A O 1
ATOM 690 N N . VAL A 1 96 ? 4.624 -8.886 -2.740 1.00 97.06 96 VAL A N 1
ATOM 691 C CA . VAL A 1 96 ? 4.943 -8.127 -3.959 1.00 97.06 96 VAL A CA 1
ATOM 692 C C . VAL A 1 96 ? 4.831 -9.033 -5.178 1.00 97.06 96 VAL A C 1
ATOM 694 O O . VAL A 1 96 ? 5.244 -10.189 -5.131 1.00 97.06 96 VAL A O 1
ATOM 697 N N . SER A 1 97 ? 4.301 -8.499 -6.273 1.00 96.31 97 SER A N 1
ATOM 698 C CA . SER A 1 97 ? 4.291 -9.133 -7.593 1.00 96.31 97 SER A CA 1
ATOM 699 C C . SER A 1 97 ? 4.747 -8.148 -8.676 1.00 96.31 97 SER A C 1
ATOM 701 O O . SER A 1 97 ? 4.687 -6.931 -8.483 1.00 96.31 97 SER A O 1
ATOM 703 N N . GLY A 1 98 ? 5.231 -8.684 -9.799 1.00 92.12 98 GLY A N 1
ATOM 704 C CA . GLY A 1 98 ? 5.942 -7.931 -10.837 1.00 92.12 98 GLY A CA 1
ATOM 705 C C . GLY A 1 98 ? 7.472 -8.084 -10.731 1.00 92.12 98 GLY A C 1
ATOM 706 O O . GLY A 1 98 ? 7.940 -8.998 -10.049 1.00 92.12 98 GLY A O 1
ATOM 707 N N . PRO A 1 99 ? 8.258 -7.215 -11.391 1.00 92.88 99 PRO A N 1
ATOM 708 C CA . PRO A 1 99 ? 7.791 -6.135 -12.255 1.00 92.88 99 PRO A CA 1
ATOM 709 C C . PRO A 1 99 ? 7.116 -6.645 -13.540 1.00 92.88 99 PRO A C 1
ATOM 711 O O . PRO A 1 99 ? 7.418 -7.737 -14.017 1.00 92.88 99 PRO A O 1
ATOM 714 N N . ASN A 1 100 ? 6.225 -5.844 -14.127 1.00 89.25 100 ASN A N 1
ATOM 715 C CA . ASN A 1 100 ? 5.859 -5.988 -15.542 1.00 89.25 100 ASN A CA 1
ATOM 716 C C . ASN A 1 100 ? 6.969 -5.406 -16.457 1.00 89.25 100 ASN A C 1
ATOM 718 O O . ASN A 1 100 ? 7.976 -4.899 -15.961 1.00 89.25 100 ASN A O 1
ATOM 722 N N . GLY A 1 101 ? 6.796 -5.439 -17.786 1.00 84.88 101 GLY A N 1
ATOM 723 C CA . GLY A 1 101 ? 7.803 -4.929 -18.739 1.00 84.88 101 GLY A CA 1
ATOM 724 C C . GLY A 1 101 ? 8.212 -3.463 -18.514 1.00 84.88 101 GLY A C 1
ATOM 725 O O . GLY A 1 101 ? 9.369 -3.097 -18.703 1.00 84.88 101 GLY A O 1
ATOM 726 N N . GLN A 1 102 ? 7.302 -2.640 -17.988 1.00 90.88 102 GLN A N 1
ATOM 727 C CA . GLN A 1 102 ? 7.529 -1.224 -17.675 1.00 90.88 102 GLN A CA 1
ATOM 728 C C . GLN A 1 102 ? 8.027 -0.988 -16.238 1.00 90.88 102 GLN A C 1
ATOM 730 O O . GLN A 1 102 ? 7.999 0.139 -15.755 1.00 90.88 102 GLN A O 1
ATOM 735 N N . GLN A 1 103 ? 8.472 -2.025 -15.526 1.00 92.75 103 GLN A N 1
ATOM 736 C CA . GLN A 1 103 ? 8.877 -1.946 -14.116 1.00 92.75 103 GLN A CA 1
ATOM 737 C C . GLN A 1 103 ? 7.751 -1.558 -13.137 1.00 92.75 103 GLN A C 1
ATOM 739 O O . GLN A 1 103 ? 7.995 -0.955 -12.094 1.00 92.75 103 GLN A O 1
ATOM 744 N N . GLY A 1 104 ? 6.507 -1.922 -13.458 1.00 93.62 104 GLY A N 1
ATOM 745 C CA . GLY A 1 104 ? 5.353 -1.790 -12.569 1.00 93.62 104 GLY A CA 1
ATOM 746 C C . GLY A 1 104 ? 5.236 -2.938 -11.582 1.00 93.62 104 GLY A C 1
ATOM 747 O O . GLY A 1 104 ? 5.284 -4.103 -11.973 1.00 93.62 104 GLY A O 1
ATOM 748 N N . TYR A 1 105 ? 5.039 -2.593 -10.312 1.00 96.44 105 TYR A N 1
ATOM 749 C CA . TYR A 1 105 ? 4.894 -3.528 -9.200 1.00 96.44 105 TYR A CA 1
ATOM 750 C C . TYR A 1 105 ? 3.482 -3.463 -8.621 1.00 96.44 105 TYR A C 1
ATOM 752 O O . TYR A 1 105 ? 2.804 -2.439 -8.689 1.00 96.44 105 TYR A O 1
ATOM 760 N N . THR A 1 106 ? 3.035 -4.568 -8.032 1.00 96.94 106 THR A N 1
ATOM 761 C CA . THR A 1 106 ? 1.792 -4.628 -7.259 1.00 96.94 106 THR A CA 1
ATOM 762 C C . THR A 1 106 ? 2.097 -5.162 -5.869 1.00 96.94 106 THR A C 1
ATOM 764 O O . THR A 1 106 ? 2.596 -6.280 -5.724 1.00 96.94 106 THR A O 1
ATOM 767 N N . TRP A 1 107 ? 1.776 -4.364 -4.852 1.00 97.62 107 TRP A N 1
ATOM 768 C CA . TRP A 1 107 ? 1.886 -4.738 -3.444 1.00 97.62 107 TRP A CA 1
ATOM 769 C C . TRP A 1 107 ? 0.505 -5.075 -2.894 1.00 97.62 107 TRP A C 1
ATOM 771 O O . TRP A 1 107 ? -0.436 -4.300 -3.039 1.00 97.62 107 TRP A O 1
ATOM 781 N N . THR A 1 108 ? 0.386 -6.229 -2.246 1.00 97.00 108 THR A N 1
ATOM 782 C CA . THR A 1 108 ? -0.797 -6.607 -1.468 1.00 97.00 108 THR A CA 1
ATOM 783 C C . THR A 1 108 ? -0.484 -6.415 0.006 1.00 97.00 108 THR A C 1
ATOM 785 O O . THR A 1 108 ? 0.527 -6.923 0.493 1.00 97.00 108 THR A O 1
ATOM 788 N N . LEU A 1 109 ? -1.337 -5.656 0.691 1.00 95.31 109 LEU A N 1
ATOM 789 C CA . LEU A 1 109 ? -1.172 -5.279 2.092 1.00 95.31 109 LEU A CA 1
ATOM 790 C C . LEU A 1 109 ? -2.217 -6.009 2.936 1.00 95.31 109 LEU A C 1
ATOM 792 O O . LEU A 1 109 ? -3.405 -5.973 2.619 1.00 95.31 109 LEU A O 1
ATOM 796 N N . SER A 1 110 ? -1.783 -6.651 4.016 1.00 92.38 110 SER A N 1
ATOM 797 C CA . SER A 1 110 ? -2.663 -7.264 5.011 1.00 92.38 110 SER A CA 1
ATOM 798 C C . SER A 1 110 ? -2.382 -6.659 6.378 1.00 92.38 110 SER A C 1
ATOM 800 O O . SER A 1 110 ? -1.292 -6.819 6.930 1.00 92.38 110 SER A O 1
ATOM 802 N N . PHE A 1 111 ? -3.366 -5.947 6.917 1.00 90.81 111 PHE A N 1
ATOM 803 C CA . PHE A 1 111 ? -3.279 -5.281 8.211 1.00 90.81 111 PHE A CA 1
ATOM 804 C C . PHE A 1 111 ? -3.636 -6.279 9.310 1.00 90.81 111 PHE A C 1
ATOM 806 O O . PHE A 1 111 ? -4.767 -6.746 9.383 1.00 90.81 111 PHE A O 1
ATOM 813 N N . LEU A 1 112 ? -2.652 -6.645 10.131 1.00 87.44 112 LEU A N 1
ATOM 814 C CA . LEU A 1 112 ? -2.776 -7.755 11.082 1.00 87.44 112 LEU A CA 1
ATOM 815 C C . LEU A 1 112 ? -3.329 -7.323 12.440 1.00 87.44 112 LEU A C 1
ATOM 817 O O . LEU A 1 112 ? -3.822 -8.153 13.192 1.00 87.44 112 LEU A O 1
ATOM 821 N N . THR A 1 113 ? -3.203 -6.041 12.778 1.00 84.62 113 THR A N 1
ATOM 822 C CA . THR A 1 113 ? -3.606 -5.508 14.090 1.00 84.62 113 THR A CA 1
ATOM 823 C C . THR A 1 113 ? -4.543 -4.310 13.984 1.00 84.62 113 THR A C 1
ATOM 825 O O . THR A 1 113 ? -4.883 -3.717 15.006 1.00 84.62 113 THR A O 1
ATOM 828 N N . TYR A 1 114 ? -4.920 -3.911 12.768 1.00 82.75 114 TYR A N 1
ATOM 829 C CA . TYR A 1 114 ? -5.882 -2.836 12.568 1.00 82.75 114 TYR A CA 1
ATOM 830 C C . TYR A 1 114 ? -7.286 -3.358 12.878 1.00 82.75 114 TYR A C 1
ATOM 832 O O . TYR A 1 114 ? -7.695 -4.375 12.322 1.00 82.75 114 TYR A O 1
ATOM 840 N N . GLN A 1 115 ? -8.010 -2.683 13.771 1.00 76.56 115 GLN A N 1
ATOM 841 C CA . GLN A 1 115 ? -9.361 -3.090 14.157 1.00 76.56 115 GLN A CA 1
ATOM 842 C C . GLN A 1 115 ? -10.402 -2.458 13.233 1.00 76.56 115 GLN A C 1
ATOM 844 O O . GLN A 1 115 ? -10.448 -1.237 13.069 1.00 76.56 115 GLN A O 1
ATOM 849 N N . GLY A 1 116 ? -11.274 -3.296 12.680 1.00 77.19 116 GLY A N 1
ATOM 850 C CA . GLY A 1 116 ? -12.381 -2.884 11.825 1.00 77.19 116 GLY A CA 1
ATOM 851 C C . GLY A 1 116 ? -12.018 -2.573 10.370 1.00 77.19 116 GLY A C 1
ATOM 852 O O . GLY A 1 116 ? -10.997 -3.017 9.848 1.00 77.19 116 GLY A O 1
ATOM 853 N N . SER A 1 117 ? -12.896 -1.834 9.681 1.00 75.56 117 SER A N 1
ATOM 854 C CA . SER A 1 117 ? -12.711 -1.472 8.268 1.00 75.56 117 SER A CA 1
ATOM 855 C C . SER A 1 117 ? -11.713 -0.324 8.148 1.00 75.56 117 SER A C 1
ATOM 857 O O . SER A 1 117 ? -11.992 0.798 8.575 1.00 75.56 117 SER A O 1
ATOM 859 N N . MET A 1 118 ? -10.560 -0.592 7.542 1.00 81.88 118 MET A N 1
ATOM 860 C CA . MET A 1 118 ? -9.552 0.433 7.298 1.00 81.88 118 MET A CA 1
ATOM 861 C C . MET A 1 118 ? -10.011 1.384 6.185 1.00 81.88 118 MET A C 1
ATOM 863 O O . MET A 1 118 ? -10.407 0.918 5.117 1.00 81.88 118 MET A O 1
ATOM 867 N N . PRO A 1 119 ? -9.940 2.712 6.383 1.00 83.75 119 PRO A N 1
ATOM 868 C CA . PRO A 1 119 ? -10.135 3.653 5.291 1.00 83.75 119 PRO A CA 1
ATOM 869 C C . PRO A 1 119 ? -9.112 3.413 4.177 1.00 83.75 119 PRO A C 1
ATOM 871 O O . PRO A 1 119 ? -7.933 3.174 4.450 1.00 83.75 119 PRO A O 1
ATOM 874 N N . LEU A 1 120 ? -9.551 3.528 2.922 1.00 89.62 120 LEU A N 1
ATOM 875 C CA . LEU A 1 120 ? -8.665 3.390 1.770 1.00 89.62 120 LEU A CA 1
ATOM 876 C C . LEU A 1 120 ? -7.512 4.402 1.866 1.00 89.62 120 LEU A C 1
ATOM 878 O O . LEU A 1 120 ? -7.743 5.606 2.003 1.00 89.62 120 LEU A O 1
ATOM 882 N N . LEU A 1 121 ? -6.271 3.917 1.785 1.00 92.00 121 LEU A N 1
ATOM 883 C CA . LEU A 1 121 ? -5.090 4.778 1.800 1.00 92.00 121 LEU A CA 1
ATOM 884 C C . LEU A 1 121 ? -5.092 5.687 0.567 1.00 92.00 121 LEU A C 1
ATOM 886 O O . LEU A 1 121 ? -5.221 5.216 -0.564 1.00 92.00 121 LEU A O 1
ATOM 890 N N . SER A 1 122 ? -4.899 6.989 0.778 1.00 94.31 122 SER A N 1
ATOM 891 C CA . SER A 1 122 ? -4.638 7.908 -0.326 1.00 94.31 122 SER A CA 1
ATOM 892 C C . SER A 1 122 ? -3.272 7.605 -0.937 1.00 94.31 122 SER A C 1
ATOM 894 O O . SER A 1 122 ? -2.316 7.315 -0.222 1.00 94.31 122 SER A O 1
ATOM 896 N N . ALA A 1 123 ? -3.161 7.694 -2.259 1.00 96.62 123 ALA A N 1
ATOM 897 C CA . ALA A 1 123 ? -1.890 7.529 -2.947 1.00 96.62 123 ALA A CA 1
ATOM 898 C C . ALA A 1 123 ? -1.428 8.862 -3.528 1.00 96.62 123 ALA A C 1
ATOM 900 O O . ALA A 1 123 ? -2.155 9.506 -4.284 1.00 96.62 123 ALA A O 1
ATOM 901 N N . THR A 1 124 ? -0.207 9.262 -3.189 1.00 97.69 124 THR A N 1
ATOM 902 C CA . THR A 1 124 ? 0.449 10.413 -3.812 1.00 97.69 124 THR A CA 1
ATOM 903 C C . THR A 1 124 ? 1.400 9.908 -4.882 1.00 97.69 124 THR A C 1
ATOM 905 O O . THR A 1 124 ? 2.344 9.177 -4.583 1.00 97.69 124 THR A O 1
ATOM 908 N N . ASN A 1 125 ? 1.144 10.289 -6.132 1.00 96.94 125 ASN A N 1
ATOM 909 C CA . ASN A 1 125 ? 1.961 9.889 -7.269 1.00 96.94 125 ASN A CA 1
ATOM 910 C C . ASN A 1 125 ? 3.165 10.826 -7.432 1.00 96.94 125 ASN A C 1
ATOM 912 O O . ASN A 1 125 ? 2.988 11.998 -7.757 1.00 96.94 125 ASN A O 1
ATOM 916 N N . LEU A 1 126 ? 4.374 10.301 -7.240 1.00 96.69 126 LEU A N 1
ATOM 917 C CA . LEU A 1 126 ? 5.645 10.977 -7.537 1.00 96.69 126 LEU A CA 1
ATOM 918 C C . LEU A 1 126 ? 6.475 10.135 -8.527 1.00 96.69 126 LEU A C 1
ATOM 920 O O . LEU A 1 126 ? 7.707 10.217 -8.563 1.00 96.69 126 LEU A O 1
ATOM 924 N N . LEU A 1 127 ? 5.793 9.269 -9.284 1.00 96.88 127 LEU A N 1
ATOM 925 C CA . LEU A 1 127 ? 6.419 8.350 -10.217 1.00 96.88 127 LEU A CA 1
ATOM 926 C C . LEU A 1 127 ? 6.823 9.087 -11.489 1.00 96.88 127 LEU A C 1
ATOM 928 O O . LEU A 1 127 ? 6.176 10.039 -11.930 1.00 96.88 127 LEU A O 1
ATOM 932 N N . THR A 1 128 ? 7.883 8.592 -12.113 1.00 94.62 128 THR A N 1
ATOM 933 C CA . THR A 1 128 ? 8.307 9.011 -13.448 1.00 94.62 128 THR A CA 1
ATOM 934 C C . THR A 1 128 ? 7.996 7.919 -14.462 1.00 94.62 128 THR A C 1
ATOM 936 O O . THR A 1 128 ? 7.891 6.748 -14.103 1.00 94.62 128 THR A O 1
ATOM 939 N N . GLY A 1 129 ? 7.879 8.306 -15.729 1.00 90.25 129 GLY A N 1
ATOM 940 C CA . GLY A 1 129 ? 7.438 7.433 -16.817 1.00 90.25 129 GLY A CA 1
ATOM 941 C C . GLY A 1 129 ? 6.128 7.933 -17.425 1.00 90.25 129 GLY A C 1
ATOM 942 O O . GLY A 1 129 ? 5.295 8.554 -16.762 1.00 90.25 129 GLY A O 1
ATOM 943 N N . ILE A 1 130 ? 5.947 7.699 -18.718 1.00 88.88 130 ILE A N 1
ATOM 944 C CA . ILE A 1 130 ? 4.736 8.074 -19.448 1.00 88.88 130 ILE A CA 1
ATOM 945 C C . ILE A 1 130 ? 3.573 7.230 -18.919 1.00 88.88 130 ILE A C 1
ATOM 947 O O .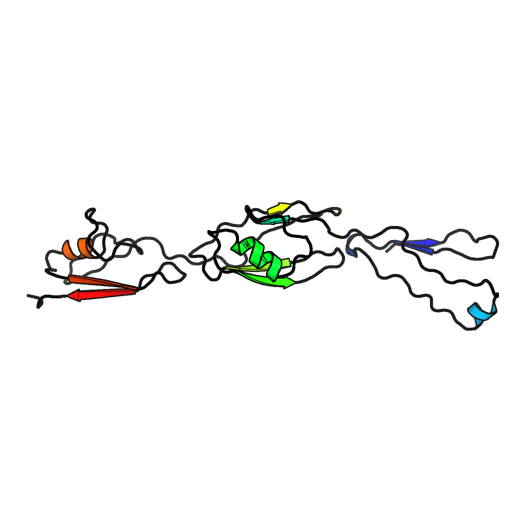 ILE A 1 130 ? 3.663 6.005 -18.865 1.00 88.88 130 ILE A O 1
ATOM 951 N N . GLY A 1 131 ? 2.481 7.888 -18.519 1.00 87.75 131 GLY A N 1
ATOM 952 C CA . GLY A 1 131 ? 1.296 7.215 -17.974 1.00 87.75 131 GLY A CA 1
ATOM 953 C C . GLY A 1 131 ? 1.484 6.626 -16.571 1.00 87.75 131 GLY A C 1
ATOM 954 O O . GLY A 1 131 ? 0.636 5.856 -16.124 1.00 87.75 131 GLY A O 1
ATOM 955 N N . ALA A 1 132 ? 2.570 6.977 -15.874 1.00 93.38 132 ALA A N 1
ATOM 956 C CA . ALA A 1 132 ? 2.842 6.491 -14.530 1.00 93.38 132 ALA A CA 1
ATOM 957 C C . ALA A 1 132 ? 1.712 6.860 -13.561 1.00 93.38 132 ALA A C 1
ATOM 959 O O . ALA A 1 132 ? 1.333 8.026 -13.428 1.00 93.38 132 ALA A O 1
ATOM 960 N N . SER A 1 133 ? 1.184 5.861 -12.860 1.00 94.56 133 SER A N 1
ATOM 961 C CA . SER A 1 133 ? 0.152 6.051 -11.847 1.00 94.56 133 SER A CA 1
ATOM 962 C C . SER A 1 133 ? 0.321 5.053 -10.712 1.00 94.56 133 SER A C 1
ATOM 964 O O . SER A 1 133 ? 0.883 3.974 -10.889 1.00 94.56 133 SER A O 1
ATOM 966 N N . VAL A 1 134 ? -0.180 5.433 -9.543 1.00 96.50 134 VAL A N 1
ATOM 967 C CA . VAL A 1 134 ? -0.327 4.561 -8.381 1.00 96.50 134 VAL A CA 1
ATOM 968 C C . VAL A 1 134 ? -1.816 4.461 -8.073 1.00 96.50 134 VAL A C 1
ATOM 970 O O . VAL A 1 134 ? -2.518 5.471 -8.060 1.00 96.50 134 VAL A O 1
ATOM 973 N N . GLN A 1 135 ? -2.302 3.240 -7.877 1.00 95.69 135 GLN A N 1
ATOM 974 C CA . GLN A 1 135 ? -3.703 2.954 -7.591 1.00 95.69 135 GLN A CA 1
ATOM 975 C C . GLN A 1 135 ? -3.782 2.110 -6.327 1.00 95.69 135 GLN A C 1
ATOM 977 O O . GLN A 1 135 ? -3.014 1.163 -6.159 1.00 95.69 135 GLN A O 1
ATOM 982 N N . VAL A 1 136 ? -4.719 2.451 -5.448 1.00 96.25 136 VAL A N 1
ATOM 983 C CA . VAL A 1 136 ? -4.985 1.710 -4.213 1.00 96.25 136 VAL A CA 1
ATOM 984 C C . VAL A 1 136 ? -6.421 1.226 -4.281 1.00 96.25 136 VAL A C 1
ATOM 986 O O . VAL A 1 136 ? -7.332 2.003 -4.558 1.00 96.25 136 VAL A O 1
ATOM 989 N N . THR A 1 137 ? -6.616 -0.068 -4.055 1.00 95.00 137 THR A N 1
ATOM 990 C CA . THR A 1 137 ? -7.936 -0.700 -4.045 1.00 95.00 137 THR A CA 1
ATOM 991 C C . THR A 1 137 ? -8.054 -1.602 -2.829 1.00 95.00 137 THR A C 1
ATOM 993 O O . THR A 1 137 ? -7.077 -2.215 -2.398 1.00 95.00 137 THR A O 1
ATOM 996 N N . GLU A 1 138 ? -9.249 -1.650 -2.255 1.00 92.12 138 GLU A N 1
ATOM 997 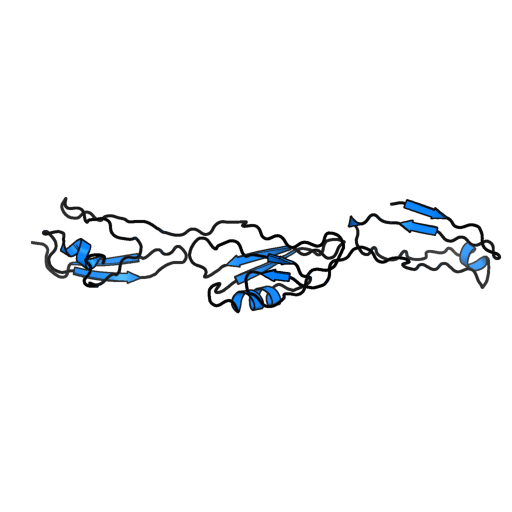C CA . GLU A 1 138 ? -9.568 -2.568 -1.169 1.00 92.12 138 GLU A CA 1
ATOM 998 C C . GLU A 1 138 ? -9.892 -3.944 -1.766 1.00 92.12 138 GLU A C 1
ATOM 1000 O O . GLU A 1 138 ? -10.789 -4.066 -2.599 1.00 92.12 138 GLU A O 1
ATOM 1005 N N . LEU A 1 139 ? -9.138 -4.974 -1.370 1.00 89.94 139 LEU A N 1
ATOM 1006 C CA . LEU A 1 139 ? -9.370 -6.354 -1.820 1.00 89.94 139 LEU A CA 1
ATOM 1007 C C . LEU A 1 139 ? -10.366 -7.090 -0.923 1.00 89.94 139 LEU A C 1
ATOM 1009 O O . LEU A 1 139 ? -11.186 -7.868 -1.404 1.00 89.94 139 LEU A O 1
ATOM 1013 N N . VAL A 1 140 ? -10.262 -6.864 0.386 1.00 85.94 140 VAL A N 1
ATOM 1014 C CA . VAL A 1 140 ? -11.100 -7.483 1.411 1.00 85.94 140 VAL A CA 1
ATOM 1015 C C . VAL A 1 140 ? -11.388 -6.432 2.470 1.00 85.94 140 VAL A C 1
ATOM 1017 O O . VAL A 1 140 ? -10.453 -5.857 3.027 1.00 85.94 140 VAL A O 1
ATOM 1020 N N . GLN A 1 141 ? -12.671 -6.207 2.745 1.00 80.00 141 GLN A N 1
ATOM 1021 C CA . GLN A 1 141 ? -13.096 -5.299 3.799 1.00 80.00 141 GLN A CA 1
ATOM 1022 C C . GLN A 1 141 ? -12.884 -5.931 5.176 1.00 80.00 141 GLN A C 1
ATOM 1024 O O . GLN A 1 141 ? -13.245 -7.088 5.403 1.00 80.00 141 GLN A O 1
ATOM 1029 N N . GLY A 1 142 ? -12.311 -5.161 6.101 1.00 75.50 142 GLY A N 1
ATOM 1030 C CA . GLY A 1 142 ? -12.205 -5.562 7.503 1.00 75.50 142 GLY A CA 1
ATOM 1031 C C . GLY A 1 142 ? -13.581 -5.642 8.166 1.00 75.50 142 GLY A C 1
ATOM 1032 O O . GLY A 1 142 ? -14.441 -4.792 7.934 1.00 75.50 142 GLY A O 1
ATOM 1033 N N . ASN A 1 143 ? -13.796 -6.650 9.011 1.00 73.12 143 ASN A N 1
ATOM 1034 C CA . ASN A 1 143 ? -15.018 -6.764 9.802 1.00 73.12 143 ASN A CA 1
ATOM 1035 C C . ASN A 1 143 ? -14.857 -6.020 11.136 1.00 73.12 143 ASN A C 1
ATOM 1037 O O . ASN A 1 143 ? -13.813 -6.112 11.777 1.00 73.12 143 ASN A O 1
ATOM 1041 N N . ALA A 1 144 ? -15.890 -5.290 11.553 1.00 77.69 144 ALA A N 1
ATOM 1042 C CA . ALA A 1 144 ? -15.928 -4.585 12.830 1.00 77.69 144 ALA A CA 1
ATOM 1043 C C . ALA A 1 144 ? -17.272 -4.837 13.515 1.00 77.69 144 ALA A C 1
ATOM 1045 O O . ALA A 1 144 ? -18.333 -4.575 12.941 1.00 77.69 144 ALA A O 1
ATOM 1046 N N . LEU A 1 145 ? -17.237 -5.282 14.766 1.00 83.44 145 LEU A N 1
ATOM 1047 C CA . LEU A 1 145 ? -18.398 -5.285 15.635 1.00 83.44 145 LEU A CA 1
ATOM 1048 C C . LEU A 1 145 ? -18.800 -3.842 15.937 1.00 83.44 145 LEU A C 1
ATOM 1050 O O . LEU A 1 145 ? -17.977 -2.971 16.218 1.00 83.44 145 LEU A O 1
ATOM 1054 N N . SER A 1 146 ? -20.099 -3.586 15.840 1.00 85.69 146 SER A N 1
ATOM 1055 C CA . SER A 1 146 ? -20.700 -2.286 16.111 1.00 85.69 146 SER A CA 1
ATOM 1056 C C . SER A 1 146 ? -22.126 -2.461 16.633 1.00 85.69 146 SER A C 1
ATOM 1058 O O . SER A 1 146 ? -22.676 -3.564 16.657 1.00 85.69 146 SER A O 1
ATOM 1060 N N . GLY A 1 147 ? -22.736 -1.360 17.073 1.00 91.25 147 GLY A N 1
ATOM 1061 C CA . GLY A 1 147 ? -24.112 -1.347 17.557 1.00 91.25 147 GLY A CA 1
ATOM 1062 C C . GLY A 1 147 ? -24.252 -1.788 19.012 1.00 91.25 147 GLY A C 1
ATOM 1063 O O . GLY A 1 147 ? -23.380 -1.557 19.853 1.00 91.25 147 GLY A O 1
ATOM 1064 N N . THR A 1 148 ? -25.410 -2.359 19.324 1.00 95.56 148 THR A N 1
ATOM 1065 C CA . THR A 1 148 ? -25.812 -2.671 20.695 1.00 95.56 148 THR A CA 1
ATOM 1066 C C . THR A 1 148 ? -26.438 -4.052 20.783 1.00 95.56 148 THR A C 1
ATOM 1068 O O . THR A 1 148 ? -27.143 -4.467 19.866 1.00 95.56 148 THR A O 1
ATOM 1071 N N . PHE A 1 149 ? -26.291 -4.705 21.928 1.00 95.31 149 PHE A N 1
ATOM 1072 C CA . PHE A 1 149 ? -27.024 -5.916 22.282 1.00 95.31 149 PHE A CA 1
ATOM 1073 C C . PHE A 1 149 ? -27.859 -5.683 23.548 1.00 95.31 149 PHE A C 1
ATOM 1075 O O . PHE A 1 149 ? -27.724 -4.665 24.226 1.00 95.31 149 PHE A O 1
ATOM 1082 N N . GLN A 1 150 ? -28.765 -6.605 23.861 1.00 96.38 150 GLN A N 1
ATOM 1083 C CA . GLN A 1 150 ? -29.563 -6.576 25.088 1.00 96.38 150 GLN A CA 1
ATOM 1084 C C . GLN A 1 150 ? -29.449 -7.931 25.778 1.00 96.38 150 GLN A C 1
ATOM 1086 O O . GLN A 1 150 ? -29.450 -8.961 25.105 1.00 96.38 150 GLN A O 1
ATOM 1091 N N . LEU A 1 151 ? -29.389 -7.939 27.109 1.00 92.75 151 LEU A N 1
ATOM 1092 C CA . LEU A 1 151 ? -29.479 -9.169 27.894 1.00 92.75 151 LEU A CA 1
ATOM 1093 C C . LEU A 1 151 ? -30.848 -9.262 28.559 1.00 92.75 151 LEU A C 1
ATOM 1095 O O . LEU A 1 151 ? -31.427 -8.250 28.950 1.00 92.75 151 LEU A O 1
ATOM 1099 N N . SER A 1 152 ? -31.364 -10.482 28.696 1.00 90.56 152 SER A N 1
ATOM 1100 C CA . SER A 1 152 ? -32.610 -10.745 29.417 1.00 90.56 152 SER A CA 1
ATOM 1101 C C . SER A 1 152 ? -32.371 -11.701 30.576 1.00 90.56 152 SER A C 1
ATOM 1103 O O . SER A 1 152 ? -31.776 -12.760 30.398 1.00 90.56 152 SER A O 1
ATOM 1105 N N . PHE A 1 153 ? -32.872 -11.346 31.755 1.00 85.69 153 PHE A N 1
ATOM 1106 C CA . PHE A 1 153 ? -32.804 -12.159 32.963 1.00 85.69 153 PHE A CA 1
ATOM 1107 C C . PHE A 1 153 ? -34.164 -12.148 33.661 1.00 85.69 153 PHE A C 1
ATOM 1109 O O . PHE A 1 153 ? -34.743 -11.087 33.882 1.00 85.69 153 PHE A O 1
ATOM 1116 N N . ARG A 1 154 ? -34.705 -13.336 33.969 1.00 87.38 154 ARG A N 1
ATOM 1117 C CA . ARG A 1 154 ? -36.016 -13.509 34.635 1.00 87.38 154 ARG A CA 1
ATOM 1118 C C . ARG A 1 154 ? -37.153 -12.677 34.005 1.00 87.38 154 ARG A C 1
ATOM 1120 O O . ARG A 1 154 ? -37.982 -12.098 34.701 1.00 87.38 154 ARG A O 1
ATOM 1127 N N . GLY A 1 155 ? -37.188 -12.598 32.673 1.00 88.12 155 GLY A N 1
ATOM 1128 C CA . GLY A 1 155 ? -38.225 -11.863 31.935 1.00 88.12 155 GLY A CA 1
ATOM 1129 C C . GLY A 1 155 ? -38.084 -10.335 31.956 1.00 88.12 155 GLY A C 1
ATOM 1130 O O . GLY A 1 155 ? -38.990 -9.639 31.503 1.00 88.12 155 GLY A O 1
ATOM 1131 N N . LYS A 1 156 ? -36.969 -9.798 32.467 1.00 89.25 156 LYS A N 1
ATOM 1132 C CA . LYS A 1 156 ? -36.596 -8.384 32.346 1.00 89.25 156 LYS A CA 1
ATOM 1133 C C . LYS A 1 156 ? -35.433 -8.244 31.372 1.00 89.25 156 LYS A C 1
ATOM 1135 O O . LYS A 1 156 ? -34.486 -9.022 31.434 1.00 89.25 156 LYS A O 1
ATOM 1140 N N . THR A 1 157 ? -35.507 -7.250 30.496 1.00 94.00 157 THR A N 1
ATOM 1141 C CA . THR A 1 157 ? -34.509 -6.989 29.452 1.00 94.00 157 THR A CA 1
ATOM 1142 C C . THR A 1 157 ? -33.819 -5.664 29.733 1.00 94.00 157 THR A C 1
ATOM 1144 O O . THR A 1 157 ? -34.475 -4.695 30.121 1.00 94.00 157 THR A O 1
ATOM 1147 N N . THR A 1 158 ? -32.497 -5.621 29.578 1.00 94.81 158 THR A N 1
ATOM 1148 C CA . THR A 1 158 ? -31.731 -4.380 29.734 1.00 94.81 158 THR A CA 1
ATOM 1149 C C . THR A 1 158 ? -32.119 -3.380 28.651 1.00 94.81 158 THR A C 1
ATOM 1151 O O . THR A 1 158 ? -32.527 -3.761 27.558 1.00 94.81 158 THR A O 1
ATOM 1154 N N . THR A 1 159 ? -31.903 -2.088 28.903 1.00 95.38 159 THR A N 1
ATOM 1155 C CA . THR A 1 159 ? -31.785 -1.147 27.776 1.00 95.38 159 THR A CA 1
ATOM 1156 C C . THR A 1 159 ? -30.581 -1.537 26.899 1.00 95.38 159 THR A C 1
ATOM 1158 O O . THR A 1 159 ? -29.709 -2.277 27.376 1.00 95.38 159 THR A O 1
ATOM 1161 N N . PRO A 1 160 ? -30.516 -1.088 25.629 1.00 97.25 160 PRO A N 1
ATOM 1162 C CA . PRO A 1 160 ? -29.410 -1.424 24.737 1.00 97.25 160 PRO A CA 1
ATOM 1163 C C . PRO A 1 160 ? -28.040 -1.144 25.365 1.00 97.25 160 PRO A C 1
ATOM 1165 O O . PRO A 1 160 ? -27.801 -0.068 25.919 1.00 97.25 160 PRO A O 1
ATOM 1168 N N . ILE A 1 161 ? -27.157 -2.134 25.280 1.00 96.00 161 ILE A N 1
ATOM 1169 C CA . ILE A 1 161 ? -25.779 -2.112 25.766 1.00 96.00 161 ILE A CA 1
ATOM 1170 C C . ILE A 1 161 ? -24.878 -2.001 24.544 1.00 96.00 161 ILE A C 1
ATOM 1172 O O . ILE A 1 161 ? -24.979 -2.825 23.636 1.00 96.00 161 ILE A O 1
ATOM 1176 N N . ALA A 1 162 ? -24.017 -0.987 24.493 1.00 95.88 162 ALA A N 1
ATOM 1177 C CA . ALA A 1 162 ? -23.041 -0.865 23.414 1.00 95.88 162 ALA A CA 1
ATOM 1178 C C . ALA A 1 162 ? -22.125 -2.097 23.382 1.00 95.88 162 ALA A C 1
ATOM 1180 O O . ALA A 1 162 ? -21.711 -2.583 24.435 1.00 95.88 162 ALA A O 1
ATOM 1181 N N . TYR A 1 163 ? -21.781 -2.580 22.185 1.00 92.12 163 TYR A N 1
ATOM 1182 C CA . TYR A 1 163 ? -20.900 -3.745 22.012 1.00 92.12 163 TYR A CA 1
ATOM 1183 C C . TYR A 1 163 ? -19.571 -3.612 22.786 1.00 92.12 163 TYR A C 1
ATOM 1185 O O . TYR A 1 163 ? -19.025 -4.604 23.265 1.00 92.12 163 TYR A O 1
ATOM 1193 N N . ASN A 1 164 ? -19.091 -2.375 22.962 1.00 91.88 164 ASN A N 1
ATOM 1194 C CA . ASN A 1 164 ? -17.849 -2.014 23.638 1.00 91.88 164 ASN A CA 1
ATOM 1195 C C . ASN A 1 164 ? -18.035 -1.364 25.023 1.00 91.88 164 ASN A C 1
ATOM 1197 O O . ASN A 1 164 ? -17.057 -0.822 25.549 1.00 91.88 164 ASN A O 1
ATOM 1201 N N . ALA A 1 165 ? -19.235 -1.414 25.618 1.00 95.12 165 ALA A N 1
ATOM 1202 C CA . ALA A 1 165 ? -19.549 -0.793 26.911 1.00 95.12 165 ALA A CA 1
ATOM 1203 C C . ALA A 1 165 ? -18.501 -1.106 27.999 1.00 95.12 165 ALA A C 1
ATOM 1205 O O . ALA A 1 165 ? -17.859 -2.151 27.975 1.00 95.12 165 ALA A O 1
ATOM 1206 N N . ALA A 1 166 ? -18.303 -0.227 28.983 1.00 94.56 166 ALA A N 1
ATOM 1207 C CA . ALA A 1 166 ? -17.411 -0.536 30.104 1.00 94.56 166 ALA A CA 1
ATOM 1208 C C . ALA A 1 166 ? -17.954 -1.716 30.938 1.00 94.56 166 ALA A C 1
ATOM 1210 O O . ALA A 1 166 ? -19.168 -1.886 31.057 1.00 94.56 166 ALA A O 1
ATOM 1211 N N . ALA A 1 167 ? -17.071 -2.530 31.530 1.00 93.81 167 ALA A N 1
ATOM 1212 C CA . ALA A 1 167 ? -17.498 -3.636 32.395 1.00 93.81 167 ALA A CA 1
ATOM 1213 C C . ALA A 1 167 ? -17.969 -3.168 33.772 1.00 93.81 167 ALA A C 1
ATOM 1215 O O . ALA A 1 167 ? -18.981 -3.653 34.270 1.00 93.81 167 ALA A O 1
ATOM 1216 N N . THR A 1 168 ? -17.262 -2.205 34.357 1.00 91.62 168 THR A N 1
ATOM 1217 C CA . THR A 1 168 ? -17.564 -1.613 35.662 1.00 91.62 168 THR A CA 1
ATOM 1218 C C . THR A 1 168 ? -18.331 -0.305 35.513 1.00 91.62 168 THR A C 1
ATOM 1220 O O . THR A 1 168 ? -18.281 0.326 34.458 1.00 91.62 168 THR A O 1
ATOM 1223 N N . THR A 1 169 ? -18.987 0.125 36.591 1.00 91.50 169 THR A N 1
ATOM 1224 C CA . THR A 1 169 ? -19.672 1.419 36.686 1.00 91.50 169 THR A CA 1
ATOM 1225 C C . THR A 1 169 ? -18.761 2.570 36.265 1.00 91.50 169 THR A C 1
ATOM 1227 O O . THR A 1 169 ? -17.635 2.686 36.752 1.00 91.50 169 THR A O 1
ATOM 1230 N N . VAL A 1 170 ? -19.274 3.433 35.388 1.00 92.38 170 VAL A N 1
ATOM 1231 C CA . VAL A 1 170 ? -18.599 4.668 34.953 1.00 92.38 170 VAL A CA 1
ATOM 1232 C C . VAL A 1 170 ? -19.386 5.932 35.322 1.00 92.38 170 VAL A C 1
ATOM 1234 O O . VAL A 1 170 ? -18.850 7.029 35.208 1.00 92.38 170 VAL A O 1
ATOM 1237 N N . GLY A 1 171 ? -20.614 5.794 35.837 1.00 90.12 171 GLY A N 1
ATOM 1238 C CA . GLY A 1 171 ? -21.406 6.882 36.415 1.00 90.12 171 GLY A CA 1
ATOM 1239 C C . GLY A 1 171 ? -22.380 7.558 35.448 1.00 90.12 171 GLY A C 1
ATOM 1240 O O . GLY A 1 171 ? -23.066 8.496 35.848 1.00 90.12 171 GLY A O 1
ATOM 1241 N N . ASP A 1 172 ? -22.463 7.098 34.199 1.00 91.69 172 ASP A N 1
ATOM 1242 C CA . ASP A 1 172 ? -23.353 7.638 33.162 1.00 91.69 172 ASP A CA 1
ATOM 1243 C C . ASP A 1 172 ? -24.466 6.657 32.739 1.00 91.69 172 ASP A C 1
ATOM 1245 O O . ASP A 1 172 ? -25.288 6.968 31.875 1.00 91.69 172 ASP A O 1
ATOM 1249 N N . GLY A 1 173 ? -24.519 5.468 33.352 1.00 90.12 173 GLY A N 1
ATOM 1250 C CA . GLY A 1 173 ? -25.510 4.439 33.039 1.00 90.12 173 GLY A CA 1
ATOM 1251 C C . GLY A 1 173 ? -25.267 3.692 31.722 1.00 90.12 173 GLY A C 1
ATOM 1252 O O . GLY A 1 173 ? -26.180 3.005 31.240 1.00 90.12 173 GLY A O 1
ATOM 1253 N N . SER A 1 174 ? -24.089 3.832 31.107 1.00 93.06 174 SER A N 1
ATOM 1254 C CA . SER A 1 174 ? -23.722 3.173 29.848 1.00 93.06 174 SER A CA 1
ATOM 1255 C C . SER A 1 174 ? -23.018 1.825 30.034 1.00 93.06 174 SER A C 1
ATOM 1257 O O . SER A 1 174 ? -23.026 1.014 29.105 1.00 93.06 174 SER A O 1
ATOM 1259 N N . SER A 1 175 ? -22.442 1.549 31.210 1.00 94.50 175 SER A N 1
ATOM 1260 C CA . SER A 1 175 ? -21.684 0.314 31.451 1.00 94.50 175 SER A CA 1
ATOM 1261 C C . SER A 1 175 ? -22.569 -0.932 31.538 1.00 94.50 175 SER A C 1
ATOM 1263 O O . SER A 1 175 ? -23.736 -0.878 31.928 1.00 94.50 175 SER A O 1
ATOM 1265 N N . MET A 1 176 ? -21.977 -2.094 31.253 1.00 93.94 176 MET A N 1
ATOM 1266 C CA . MET A 1 176 ? -22.599 -3.410 31.423 1.00 93.94 176 MET A CA 1
ATOM 1267 C C . MET A 1 176 ? -23.150 -3.602 32.846 1.00 93.94 176 MET A C 1
ATOM 1269 O O . MET A 1 176 ? -24.266 -4.096 33.023 1.00 93.94 176 MET A O 1
ATOM 1273 N N . MET A 1 177 ? -22.381 -3.178 33.857 1.00 91.69 177 MET A N 1
ATOM 1274 C CA . MET A 1 177 ? -22.758 -3.270 35.269 1.00 91.69 177 MET A CA 1
ATOM 1275 C C . MET A 1 177 ? -23.988 -2.423 35.583 1.00 91.69 177 MET A C 1
ATOM 1277 O O . MET A 1 177 ? -24.944 -2.948 36.148 1.00 91.69 177 MET A O 1
ATOM 1281 N N . GLU A 1 178 ? -24.019 -1.160 35.159 1.00 92.50 178 GLU A N 1
ATOM 1282 C CA . GLU A 1 178 ? -25.168 -0.278 35.400 1.00 92.50 178 GLU A CA 1
ATOM 1283 C C . GLU A 1 178 ? -26.428 -0.778 34.678 1.00 92.50 178 GLU A C 1
ATOM 1285 O O . GLU A 1 178 ? -27.521 -0.765 35.245 1.00 92.50 178 GLU A O 1
ATOM 1290 N N . LYS A 1 179 ? -26.286 -1.279 33.443 1.00 93.38 179 LYS A N 1
ATOM 1291 C CA . LYS A 1 179 ? -27.403 -1.821 32.652 1.00 93.38 179 LYS A CA 1
ATOM 1292 C C . LYS A 1 179 ? -28.028 -3.059 33.288 1.00 93.38 179 LYS A C 1
ATOM 1294 O O . LYS A 1 179 ? -29.249 -3.202 33.245 1.00 93.38 179 LYS A O 1
ATOM 1299 N N . LEU A 1 180 ? -27.215 -3.936 33.876 1.00 91.25 180 LEU A N 1
ATOM 1300 C CA . LEU A 1 180 ? -27.704 -5.123 34.576 1.00 91.25 180 LEU A CA 1
ATOM 1301 C C . LEU A 1 180 ? -28.234 -4.812 35.978 1.00 91.25 180 LEU A C 1
ATOM 1303 O O . LEU A 1 180 ? -29.259 -5.371 36.351 1.00 91.25 180 LEU A O 1
ATOM 1307 N N . GLN A 1 181 ? -27.605 -3.902 36.726 1.00 89.00 181 GLN A N 1
ATOM 1308 C CA . GLN A 1 181 ? -28.098 -3.445 38.036 1.00 89.00 181 GLN A CA 1
ATOM 1309 C C . GLN A 1 181 ? -29.428 -2.686 37.933 1.00 89.00 181 GLN A C 1
ATOM 1311 O O . GLN A 1 181 ? -30.226 -2.700 38.865 1.00 89.00 181 GLN A O 1
ATOM 1316 N N . ALA A 1 182 ? -29.708 -2.059 36.786 1.00 88.00 182 ALA A N 1
ATOM 1317 C CA . ALA A 1 182 ? -31.009 -1.451 36.517 1.00 88.00 182 ALA A CA 1
ATOM 1318 C C . ALA A 1 182 ? -32.149 -2.483 36.401 1.00 88.00 182 ALA A C 1
ATOM 1320 O O . ALA A 1 182 ? -33.323 -2.118 36.511 1.00 88.00 182 ALA A O 1
ATOM 1321 N N . LEU A 1 183 ? -31.842 -3.771 36.194 1.00 86.62 183 LEU A N 1
ATOM 1322 C CA . LEU A 1 183 ? -32.837 -4.828 36.325 1.00 86.62 183 LEU A CA 1
ATOM 1323 C C . LEU A 1 183 ? -33.091 -5.046 37.818 1.00 86.62 183 LEU A C 1
ATOM 1325 O O . LEU A 1 183 ? -32.262 -5.624 38.509 1.00 86.62 183 LEU A O 1
ATOM 1329 N N . SER A 1 184 ? -34.266 -4.648 38.312 1.00 70.69 184 SER A N 1
ATOM 1330 C CA . SER A 1 184 ? -34.663 -4.761 39.731 1.00 70.69 184 SER A CA 1
ATOM 1331 C C . SER A 1 184 ? -34.603 -6.180 40.323 1.00 70.69 184 SER A C 1
ATOM 1333 O O . SER A 1 184 ? -34.837 -6.373 41.511 1.00 70.69 184 SER A O 1
ATOM 1335 N N . THR A 1 185 ? -34.331 -7.183 39.490 1.00 69.12 185 THR A N 1
ATOM 1336 C CA . THR A 1 185 ? -34.139 -8.594 39.833 1.00 69.12 185 THR A CA 1
ATOM 1337 C C . THR A 1 185 ? -32.680 -8.971 40.110 1.00 69.12 185 THR A C 1
ATOM 1339 O O . THR A 1 185 ? -32.404 -10.148 40.330 1.00 69.12 185 THR A O 1
ATOM 1342 N N . VAL A 1 186 ? -31.745 -8.023 40.026 1.00 68.19 186 VAL A N 1
ATOM 1343 C CA . VAL A 1 186 ? -30.304 -8.249 40.162 1.00 68.19 186 VAL A CA 1
ATOM 1344 C C . VAL A 1 186 ? -29.774 -7.400 41.317 1.00 68.19 186 VAL A C 1
ATOM 1346 O O . VAL A 1 186 ? -29.938 -6.185 41.310 1.00 68.19 186 VAL A O 1
ATOM 1349 N N . SER A 1 187 ? -29.159 -8.036 42.318 1.00 70.88 187 SER A N 1
ATOM 1350 C CA . SER A 1 187 ? -28.594 -7.357 43.491 1.00 70.88 187 SER A CA 1
ATOM 1351 C C . SER A 1 187 ? -27.130 -6.975 43.250 1.00 70.88 187 SER A C 1
ATOM 1353 O O . SER A 1 187 ? -26.826 -5.854 42.845 1.00 70.88 187 SER A O 1
ATOM 1355 N N . THR A 1 188 ? -26.212 -7.916 43.455 1.00 77.94 188 THR A N 1
ATOM 1356 C CA . THR A 1 188 ? -24.768 -7.699 43.364 1.00 77.94 188 THR A CA 1
ATOM 1357 C C . THR A 1 188 ? -24.148 -8.565 42.274 1.00 77.94 188 THR A C 1
ATOM 1359 O O . THR A 1 188 ? -24.355 -9.778 42.188 1.00 77.94 188 THR A O 1
ATOM 1362 N N . LEU A 1 189 ? -23.375 -7.907 41.413 1.00 85.69 189 LEU A N 1
ATOM 1363 C CA . LEU A 1 189 ? -22.668 -8.520 40.299 1.00 85.69 189 LEU A CA 1
ATOM 1364 C C . LEU A 1 189 ? -21.184 -8.183 40.373 1.00 85.69 189 LEU A C 1
ATOM 1366 O O . LEU A 1 189 ? -20.803 -7.084 40.773 1.00 85.69 189 LEU A O 1
ATOM 1370 N N . SER A 1 190 ? -20.358 -9.101 39.894 1.00 87.19 190 SER A N 1
ATOM 1371 C CA . SER A 1 190 ? -19.007 -8.823 39.428 1.00 87.19 190 SER A CA 1
ATOM 1372 C C . SER A 1 190 ? -18.975 -9.092 37.930 1.00 87.19 190 SER A C 1
ATOM 1374 O O . SER A 1 190 ? -19.392 -10.162 37.488 1.00 87.19 190 SER A O 1
ATOM 1376 N N . ILE A 1 191 ? -18.538 -8.107 37.146 1.00 92.06 191 ILE A N 1
ATOM 1377 C CA . ILE A 1 191 ? -18.432 -8.234 35.693 1.00 92.06 191 ILE A CA 1
ATOM 1378 C C . ILE A 1 191 ? -16.982 -8.016 35.301 1.00 92.06 191 ILE A C 1
ATOM 1380 O O . ILE A 1 191 ? -16.400 -6.973 35.599 1.00 92.06 191 ILE A O 1
ATOM 1384 N N . ALA A 1 192 ? -16.428 -8.993 34.600 1.00 91.75 192 ALA A N 1
ATOM 1385 C CA . ALA A 1 192 ? -15.152 -8.881 33.921 1.00 91.75 192 ALA A CA 1
ATOM 1386 C C . ALA A 1 192 ? -15.370 -9.057 32.419 1.00 91.75 192 ALA A C 1
ATOM 1388 O O . ALA A 1 192 ? -16.336 -9.683 31.983 1.00 91.75 192 ALA A O 1
ATOM 1389 N N . ARG A 1 193 ? -14.464 -8.504 31.619 1.00 93.62 193 ARG A N 1
ATOM 1390 C CA . ARG A 1 193 ? -14.428 -8.757 30.181 1.00 93.62 193 ARG A CA 1
ATOM 1391 C C . ARG A 1 193 ? -12.997 -8.943 29.707 1.00 93.62 193 ARG A C 1
ATOM 1393 O O . ARG A 1 193 ? -12.085 -8.357 30.288 1.00 93.62 193 ARG A O 1
ATOM 1400 N N . VAL A 1 194 ? -12.828 -9.721 28.650 1.00 92.75 194 VAL A N 1
ATOM 1401 C CA . VAL A 1 194 ? -11.568 -9.929 27.931 1.00 92.75 194 VAL A CA 1
ATOM 1402 C C . VAL A 1 194 ? -11.751 -9.438 26.495 1.00 92.75 194 VAL A C 1
ATOM 1404 O O . VAL A 1 194 ? -12.857 -9.485 25.961 1.00 92.75 194 VAL A O 1
ATOM 1407 N N . GLY A 1 195 ? -10.683 -8.920 25.893 1.00 86.56 195 GLY A N 1
ATOM 1408 C CA . GLY A 1 195 ? -10.698 -8.321 24.558 1.00 86.56 195 GLY A CA 1
ATOM 1409 C C . GLY A 1 195 ? -10.345 -6.822 24.566 1.00 86.56 195 GLY A C 1
ATOM 1410 O O . GLY A 1 195 ? -9.863 -6.315 25.586 1.00 86.56 195 GLY A O 1
ATOM 1411 N N . PRO A 1 196 ? -10.588 -6.100 23.455 1.00 83.75 196 PRO A N 1
ATOM 1412 C CA . PRO A 1 196 ? -11.281 -6.595 22.266 1.00 83.75 196 PRO A CA 1
ATOM 1413 C C . PRO A 1 196 ? -10.459 -7.619 21.458 1.00 83.75 196 PRO A C 1
ATOM 1415 O O . PRO A 1 196 ? -9.229 -7.595 21.517 1.00 83.75 196 PRO A O 1
ATOM 1418 N N . ASP A 1 197 ? -11.130 -8.504 20.715 1.00 80.81 197 ASP A N 1
ATOM 1419 C CA . ASP A 1 197 ? -10.534 -9.236 19.585 1.00 80.81 197 ASP A CA 1
ATOM 1420 C C . ASP A 1 197 ? -10.296 -8.300 18.376 1.00 80.81 197 ASP A C 1
ATOM 1422 O O . ASP A 1 197 ? -10.481 -7.080 18.466 1.00 80.81 197 ASP A O 1
ATOM 1426 N N . PHE A 1 198 ? -9.827 -8.837 17.245 1.00 71.25 198 PHE A N 1
ATOM 1427 C CA . PHE A 1 198 ? -9.488 -8.025 16.067 1.00 71.25 198 PHE A CA 1
ATOM 1428 C C . PHE A 1 198 ? -10.714 -7.368 15.419 1.00 71.25 198 PHE A C 1
ATOM 1430 O O . PHE A 1 198 ? -10.597 -6.314 14.792 1.00 71.25 198 PHE A O 1
ATOM 1437 N N . GLU A 1 199 ? -11.895 -7.938 15.629 1.00 79.81 199 GLU A N 1
ATOM 1438 C CA . GLU A 1 199 ? -13.177 -7.413 15.191 1.00 79.81 199 GLU A CA 1
ATOM 1439 C C . GLU A 1 199 ? -13.788 -6.438 16.212 1.00 79.81 199 GLU A C 1
ATOM 1441 O O . GLU A 1 199 ? -14.857 -5.889 15.962 1.00 79.81 199 GLU A O 1
ATOM 1446 N N . GLY A 1 200 ? -13.141 -6.165 17.350 1.00 81.88 200 GLY A N 1
ATOM 1447 C CA . GLY A 1 200 ? -13.669 -5.260 18.379 1.00 81.88 200 GLY A CA 1
ATOM 1448 C C . GLY A 1 200 ? -14.593 -5.936 19.402 1.00 81.88 200 GLY A C 1
ATOM 1449 O O . GLY A 1 200 ? -15.272 -5.248 20.169 1.00 81.88 200 GLY A O 1
ATOM 1450 N N . GLY A 1 201 ? -14.657 -7.266 19.404 1.00 86.88 201 GLY A N 1
ATOM 1451 C CA . GLY A 1 201 ? -15.516 -8.087 20.248 1.00 86.88 201 GLY A CA 1
ATOM 1452 C C . GLY A 1 201 ? -14.948 -8.327 21.633 1.00 86.88 201 GLY A C 1
ATOM 1453 O O . GLY A 1 201 ? -13.747 -8.493 21.811 1.00 86.88 201 GLY A O 1
ATOM 1454 N N . PHE A 1 202 ? -15.825 -8.358 22.633 1.00 91.06 202 PHE A N 1
ATOM 1455 C CA . PHE A 1 202 ? -15.455 -8.643 24.015 1.00 91.06 202 PHE A CA 1
ATOM 1456 C C . PHE A 1 202 ? -16.097 -9.949 24.476 1.00 91.06 202 PHE A C 1
ATOM 1458 O O . PHE A 1 202 ? -17.290 -10.171 24.261 1.00 91.06 202 PHE A O 1
ATOM 1465 N N . GLU A 1 203 ? -15.322 -10.774 25.173 1.00 92.50 203 GLU A N 1
ATOM 1466 C CA . GLU A 1 203 ? -15.834 -11.900 25.950 1.00 92.50 203 GLU A CA 1
ATOM 1467 C C . GLU A 1 203 ? -16.186 -11.411 27.358 1.00 92.50 203 GLU A C 1
ATOM 1469 O O . GLU A 1 203 ? -15.395 -10.713 27.991 1.00 92.50 203 GLU A O 1
ATOM 1474 N N . TRP A 1 204 ? -17.375 -11.757 27.854 1.00 93.81 204 TRP A N 1
ATOM 1475 C CA . TRP A 1 204 ? -17.930 -11.216 29.096 1.00 93.81 204 TRP A CA 1
ATOM 1476 C C . TRP A 1 204 ? -18.140 -12.308 30.145 1.00 93.81 204 TRP A C 1
ATOM 1478 O O . TRP A 1 204 ? -18.830 -13.293 29.896 1.00 93.81 204 TRP A O 1
ATOM 1488 N N . TRP A 1 205 ? -17.635 -12.077 31.356 1.00 91.81 205 TRP A N 1
ATOM 1489 C CA . TRP A 1 205 ? -17.865 -12.911 32.533 1.00 91.81 205 TRP A CA 1
ATOM 1490 C C . TRP A 1 205 ? -18.734 -12.163 33.534 1.00 91.81 205 TRP A C 1
ATOM 1492 O O . TRP A 1 205 ? -18.317 -11.147 34.089 1.00 91.81 205 TRP A O 1
ATOM 1502 N N . ILE A 1 206 ? -19.946 -12.667 33.765 1.00 90.50 206 ILE A N 1
ATOM 1503 C CA . ILE A 1 206 ? -20.908 -12.084 34.703 1.00 90.50 206 ILE A CA 1
ATOM 1504 C C . ILE A 1 206 ? -21.092 -13.060 35.863 1.00 90.50 206 ILE A C 1
ATOM 1506 O O . ILE A 1 206 ? -21.653 -14.142 35.695 1.00 90.50 206 ILE A O 1
ATOM 1510 N N . THR A 1 207 ? -20.643 -12.653 37.045 1.00 88.06 207 THR A N 1
ATOM 1511 C CA . THR A 1 207 ? -20.761 -13.423 38.283 1.00 88.06 207 THR A CA 1
ATOM 1512 C C . THR A 1 207 ? -21.780 -12.759 39.195 1.00 88.06 207 THR A C 1
ATOM 1514 O O . THR A 1 207 ? -21.617 -11.601 39.576 1.00 88.06 207 THR A O 1
ATOM 1517 N N . PHE A 1 208 ? -22.812 -13.500 39.590 1.00 84.75 208 PHE A N 1
ATOM 1518 C CA . PHE A 1 208 ? -23.736 -13.085 40.643 1.00 84.75 208 PHE A CA 1
ATOM 1519 C C . PHE A 1 208 ? -23.079 -13.372 41.993 1.00 84.75 208 PHE A C 1
ATOM 1521 O O . PHE A 1 208 ? -22.717 -14.515 42.266 1.00 84.75 208 PHE A O 1
ATOM 1528 N N . THR A 1 209 ? -22.855 -12.340 42.806 1.00 76.38 209 THR A N 1
ATOM 1529 C CA . THR A 1 209 ? -22.102 -12.467 44.068 1.00 76.38 209 THR A CA 1
ATOM 1530 C C . THR A 1 209 ? -22.995 -12.634 45.296 1.00 76.38 209 THR A C 1
ATOM 1532 O O . THR A 1 209 ? -22.484 -12.729 46.408 1.00 76.38 209 THR A O 1
ATOM 1535 N N . ASP A 1 210 ? -24.308 -12.724 45.098 1.00 70.06 210 ASP A N 1
ATOM 1536 C CA . ASP A 1 210 ? -25.295 -13.066 46.119 1.00 70.06 210 ASP A CA 1
ATOM 1537 C C . ASP A 1 210 ? -26.181 -14.218 45.623 1.00 70.06 210 ASP A C 1
ATOM 1539 O O . ASP A 1 210 ? -26.418 -14.378 44.420 1.00 70.06 210 ASP A O 1
ATOM 1543 N N . SER A 1 211 ? -26.648 -15.047 46.555 1.00 54.22 211 SER A N 1
ATOM 1544 C CA . SER A 1 211 ? -27.618 -16.101 46.277 1.00 54.22 211 SER A CA 1
ATOM 1545 C C . SER A 1 211 ? -28.906 -15.473 45.765 1.00 54.22 211 SER A C 1
ATOM 1547 O O . SER A 1 211 ? -29.517 -14.639 46.426 1.00 54.22 211 SER A O 1
ATOM 1549 N N . VAL A 1 212 ? -29.305 -15.879 44.562 1.00 54.41 212 VAL A N 1
ATOM 1550 C CA . VAL A 1 212 ? -30.518 -15.395 43.909 1.00 54.41 212 VAL A CA 1
ATOM 1551 C C . VAL A 1 212 ? -31.718 -15.642 44.829 1.00 54.41 212 VAL A C 1
ATOM 1553 O O . VAL A 1 212 ? -32.075 -16.798 45.054 1.00 54.41 212 VAL A O 1
ATOM 1556 N N . VAL A 1 213 ? -32.320 -14.573 45.361 1.00 49.53 213 VAL A N 1
ATOM 1557 C CA . VAL A 1 213 ? -33.593 -14.654 46.100 1.00 49.53 213 VAL A CA 1
ATOM 1558 C C . VAL A 1 213 ? -34.733 -15.010 45.144 1.00 49.53 213 VAL A C 1
ATOM 1560 O O . VAL A 1 213 ? -34.690 -14.596 43.951 1.00 49.53 213 VAL A O 1
#